Protein AF-A0A914TP47-F1 (afdb_monomer_lite)

Secondary structure (DSSP, 8-state):
-HHHHHHHHGGGT--S-HHHHHHHHHHHHHHGGGHHHHHHHHHHHHS-TTTHHHHHHHHHHHHHHHHHHHHHHHHHTGGG-SS-EEEETTEEE-TTTHHHHHHHHHHHHHHHHHHHH-----TTHHHHHHHTTT---S--PPP--PPP-HHHHHHHHHHHHHHHHHHHHHHHHHHHHHHHHH---HHHHHHHHHHHHHHHHHHHHHHHHHHHHHTTT-

pLDDT: mean 78.92, std 14.23, range [32.81, 94.88]

Sequence (218 aa):
MLLGNILYIALEIVAFPRRYLLFVGRFITGAGSGNVTLVRTYASTASTFKDRERAIAYVTCGQALGTTFGPVLQLIFIPLGYPGFRIFSFLTIDLYTAPAYLACAMNICGAIALKVLFKENYAGIIETSIASSKTASSSKLPPIIPAYDIIAVLICYFSRFTQMFINTNLETIGSAFSMLMFNFSEAKSVTFTSAAQGCVGIFTFATYFAYIKFDLKK

Radius of gyration: 22.63 Å; chains: 1; bounding box: 68×37×62 Å

Structure (mmCIF, N/CA/C/O backbone):
data_AF-A0A914TP47-F1
#
_entry.id   AF-A0A914TP47-F1
#
loop_
_atom_site.group_PDB
_atom_site.id
_atom_site.type_symbol
_atom_site.label_atom_id
_atom_site.label_alt_id
_atom_site.label_comp_id
_atom_site.label_asym_id
_atom_site.label_entity_id
_atom_site.label_seq_id
_atom_site.pdbx_PDB_ins_code
_atom_site.Cartn_x
_atom_site.Cartn_y
_atom_site.Cartn_z
_atom_site.occupancy
_atom_site.B_iso_or_equiv
_atom_site.auth_seq_id
_atom_site.auth_comp_id
_atom_site.auth_asym_id
_atom_site.auth_atom_id
_atom_site.pdbx_PDB_model_num
ATOM 1 N N . MET A 1 1 ? -7.093 5.248 -7.928 1.00 84.69 1 MET A N 1
ATOM 2 C CA . MET A 1 1 ? -5.916 4.389 -8.195 1.00 84.69 1 MET A CA 1
ATOM 3 C C . MET A 1 1 ? -6.000 3.688 -9.548 1.00 84.69 1 MET A C 1
ATOM 5 O O . MET A 1 1 ? -5.065 3.843 -10.318 1.00 84.69 1 MET A O 1
ATOM 9 N N . LEU A 1 2 ? -7.112 3.020 -9.895 1.00 89.19 2 LEU A N 1
ATOM 10 C CA . LEU A 1 2 ? -7.306 2.378 -11.212 1.00 89.19 2 LEU A CA 1
ATOM 11 C C . LEU A 1 2 ? -6.916 3.266 -12.414 1.00 89.19 2 LEU A C 1
ATOM 13 O O . LEU A 1 2 ? -6.064 2.880 -13.203 1.00 89.19 2 LEU A O 1
ATOM 17 N N . LEU A 1 3 ? -7.479 4.477 -12.513 1.00 89.12 3 LEU A N 1
ATOM 18 C CA . LEU A 1 3 ? -7.201 5.398 -13.625 1.00 89.12 3 LEU A CA 1
ATOM 19 C C . LEU A 1 3 ? -5.715 5.779 -13.739 1.00 89.12 3 LEU A C 1
ATOM 21 O O . LEU A 1 3 ? -5.182 5.845 -14.840 1.00 89.12 3 LEU A O 1
ATOM 25 N N . GLY A 1 4 ? -5.032 5.995 -12.611 1.00 87.19 4 GLY A N 1
ATOM 26 C CA . GLY A 1 4 ? -3.606 6.330 -12.609 1.00 87.19 4 GLY A CA 1
ATOM 27 C C . GLY A 1 4 ? -2.723 5.165 -13.067 1.00 87.19 4 GLY A C 1
ATOM 28 O O . GLY A 1 4 ? -1.744 5.386 -13.776 1.00 87.19 4 GLY A O 1
ATOM 29 N N . ASN A 1 5 ? -3.099 3.922 -12.744 1.00 88.56 5 ASN A N 1
ATOM 30 C CA . ASN A 1 5 ? -2.408 2.725 -13.236 1.00 88.56 5 ASN A CA 1
ATOM 31 C C . ASN A 1 5 ? -2.693 2.455 -14.724 1.00 88.56 5 ASN A C 1
ATOM 33 O O . ASN A 1 5 ? -1.787 2.054 -15.448 1.00 88.56 5 ASN A O 1
ATOM 37 N N . ILE A 1 6 ? -3.905 2.743 -15.208 1.00 87.50 6 ILE A N 1
ATOM 38 C CA . ILE A 1 6 ? -4.219 2.709 -16.647 1.00 87.50 6 ILE A CA 1
ATOM 39 C C . ILE A 1 6 ? -3.378 3.747 -17.400 1.00 87.50 6 ILE A C 1
ATOM 41 O O . ILE A 1 6 ? -2.809 3.436 -18.442 1.00 87.50 6 ILE A 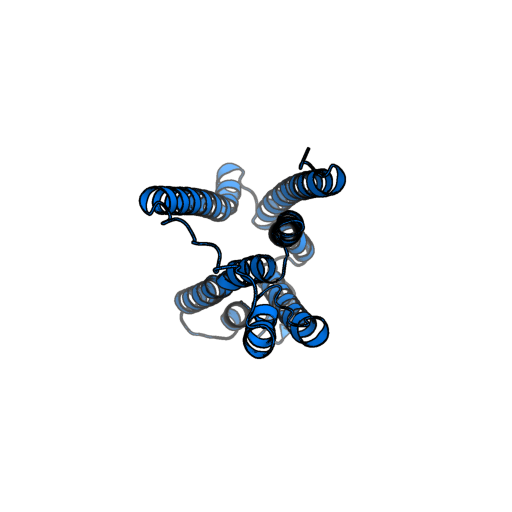O 1
ATOM 45 N N . LEU A 1 7 ? -3.240 4.959 -16.852 1.00 86.69 7 LEU A N 1
ATOM 46 C CA . LEU A 1 7 ? -2.403 6.004 -17.444 1.00 86.69 7 LEU A CA 1
ATOM 47 C C . LEU A 1 7 ? -0.921 5.608 -17.474 1.00 86.69 7 LEU A C 1
ATOM 49 O O . LEU A 1 7 ? -0.216 5.948 -18.419 1.00 86.69 7 LEU A O 1
ATOM 53 N N . TYR A 1 8 ? -0.463 4.871 -16.458 1.00 85.81 8 TYR A N 1
ATOM 54 C CA . TYR A 1 8 ? 0.885 4.311 -16.424 1.00 85.81 8 TYR A CA 1
ATOM 55 C C . TYR A 1 8 ? 1.100 3.276 -17.535 1.00 85.81 8 TYR A C 1
ATOM 57 O O . TYR A 1 8 ? 2.091 3.361 -18.246 1.00 85.81 8 TYR A O 1
ATOM 65 N N . ILE A 1 9 ? 0.152 2.362 -17.752 1.00 84.75 9 ILE A N 1
ATOM 66 C CA . ILE A 1 9 ? 0.208 1.398 -18.866 1.00 84.75 9 ILE A CA 1
ATOM 67 C C . ILE A 1 9 ? 0.181 2.124 -20.224 1.00 84.75 9 ILE A C 1
ATOM 69 O O . ILE A 1 9 ? 0.915 1.776 -21.145 1.00 84.75 9 ILE A O 1
ATOM 73 N N . ALA A 1 10 ? -0.605 3.197 -20.344 1.00 82.44 10 ALA A N 1
ATOM 74 C CA . ALA A 1 10 ? -0.690 3.995 -21.566 1.00 82.44 10 ALA A CA 1
ATOM 75 C C . ALA A 1 10 ? 0.612 4.747 -21.926 1.00 82.44 10 ALA A C 1
ATOM 77 O O . ALA A 1 10 ? 0.721 5.247 -23.048 1.00 82.44 10 ALA A O 1
ATOM 78 N N . LEU A 1 11 ? 1.614 4.809 -21.031 1.00 80.56 11 LEU A N 1
ATOM 79 C CA . LEU A 1 11 ? 2.932 5.404 -21.318 1.00 80.56 11 LEU A CA 1
ATOM 80 C C . LEU A 1 11 ? 3.666 4.711 -22.472 1.00 80.56 11 LEU A C 1
ATOM 82 O O . LEU A 1 11 ? 4.488 5.348 -23.132 1.00 80.56 11 LEU A O 1
ATOM 86 N N . GLU A 1 12 ? 3.394 3.427 -22.702 1.00 72.00 12 GLU A N 1
ATOM 87 C CA . GLU A 1 12 ? 4.001 2.651 -23.789 1.00 72.00 12 GLU A CA 1
ATOM 88 C C . GLU A 1 12 ? 3.407 3.005 -25.159 1.00 72.00 12 GLU A C 1
ATOM 90 O O . GLU A 1 12 ? 4.103 2.949 -26.171 1.00 72.00 12 GLU A O 1
ATOM 95 N N . ILE A 1 13 ? 2.142 3.431 -25.180 1.00 74.44 13 ILE A N 1
ATOM 96 C CA . ILE A 1 13 ? 1.356 3.670 -26.399 1.00 74.44 13 ILE A CA 1
ATOM 97 C C . ILE A 1 13 ? 1.473 5.132 -26.850 1.00 74.44 13 ILE A C 1
ATOM 99 O O . ILE A 1 13 ? 1.450 5.444 -28.040 1.00 74.44 13 ILE A O 1
ATOM 103 N N . VAL A 1 14 ? 1.577 6.053 -25.893 1.00 73.94 14 VAL A N 1
ATOM 104 C CA . VAL A 1 14 ? 1.457 7.490 -26.137 1.00 73.94 14 VAL A CA 1
ATOM 105 C C . VAL A 1 14 ? 2.824 8.125 -26.435 1.00 73.94 14 VAL A C 1
ATOM 107 O O . VAL A 1 14 ? 3.757 8.044 -25.640 1.00 73.94 14 VAL A O 1
ATOM 110 N N . ALA A 1 15 ? 2.922 8.839 -27.563 1.00 67.12 15 ALA A N 1
ATOM 111 C CA . ALA A 1 15 ? 4.131 9.556 -27.999 1.00 67.12 15 ALA A CA 1
ATOM 112 C C . ALA A 1 15 ? 4.383 10.902 -27.275 1.00 67.12 15 ALA A C 1
ATOM 114 O O . ALA A 1 15 ? 5.358 11.594 -27.562 1.00 67.12 15 ALA A O 1
ATOM 115 N N . PHE A 1 16 ? 3.510 11.294 -26.342 1.00 73.50 16 PHE A N 1
ATOM 116 C CA . PHE A 1 16 ? 3.668 12.499 -25.519 1.00 73.50 16 PHE A CA 1
ATOM 117 C C . PHE A 1 16 ? 4.909 12.389 -24.608 1.00 73.50 16 PHE A C 1
ATOM 119 O O . PHE A 1 16 ? 5.340 11.277 -24.289 1.00 73.50 16 PHE A O 1
ATOM 126 N N . PRO A 1 17 ? 5.485 13.507 -24.117 1.00 80.75 17 PRO A N 1
ATOM 127 C CA . PRO A 1 17 ? 6.557 13.465 -23.127 1.00 80.75 17 PRO A CA 1
ATOM 128 C C . PRO A 1 17 ? 6.146 12.667 -21.877 1.00 80.75 17 PRO A C 1
ATOM 130 O O . PRO A 1 17 ? 5.443 13.152 -20.986 1.00 80.75 17 PRO A O 1
ATOM 133 N N . ARG A 1 18 ? 6.653 11.429 -21.805 1.00 81.31 18 ARG A N 1
ATOM 134 C CA . ARG A 1 18 ? 6.321 10.392 -20.809 1.00 81.31 18 ARG A CA 1
ATOM 135 C C . ARG A 1 18 ? 6.443 10.866 -19.359 1.00 81.31 18 ARG A C 1
ATOM 137 O O . ARG A 1 18 ? 5.713 10.404 -18.492 1.00 81.31 18 ARG A O 1
ATOM 144 N N . ARG A 1 19 ? 7.335 11.826 -19.097 1.00 84.12 19 ARG A N 1
ATOM 145 C CA . ARG A 1 19 ? 7.588 12.400 -17.765 1.00 84.12 19 ARG A CA 1
ATOM 146 C C . ARG A 1 19 ? 6.355 13.097 -17.184 1.00 84.12 19 ARG A C 1
ATOM 148 O O . ARG A 1 19 ? 6.015 12.859 -16.029 1.00 84.12 19 ARG A O 1
ATOM 155 N N . TYR A 1 20 ? 5.665 13.914 -17.983 1.00 87.56 20 TYR A N 1
ATOM 156 C CA . TYR A 1 20 ? 4.469 14.629 -17.525 1.00 87.56 20 TYR A CA 1
ATOM 157 C C . TYR A 1 20 ? 3.288 13.678 -17.349 1.00 87.56 20 TYR A C 1
ATOM 159 O O . TYR A 1 20 ? 2.559 13.775 -16.365 1.00 87.56 20 TYR A O 1
ATOM 167 N N . LEU A 1 21 ? 3.141 12.709 -18.255 1.00 85.50 21 LEU A N 1
ATOM 168 C CA . LEU A 1 21 ? 2.084 11.704 -18.163 1.00 85.50 21 LEU A CA 1
ATOM 169 C C . LEU A 1 21 ? 2.263 10.808 -16.924 1.00 85.50 21 LEU A C 1
ATOM 171 O O . LEU A 1 21 ? 1.302 10.554 -16.198 1.00 85.50 21 LEU A O 1
ATOM 175 N N . LEU A 1 22 ? 3.505 10.414 -16.617 1.00 87.19 22 LEU A N 1
ATOM 176 C CA . LEU A 1 22 ? 3.851 9.696 -15.390 1.00 87.19 22 LEU A CA 1
ATOM 177 C C . LEU A 1 22 ? 3.531 10.531 -14.144 1.00 87.19 22 LEU A C 1
ATOM 179 O O . LEU A 1 22 ? 2.955 10.005 -13.193 1.00 87.19 22 LEU A O 1
ATOM 183 N N . PHE A 1 23 ? 3.872 11.823 -14.151 1.00 89.19 23 PHE A N 1
ATOM 184 C CA . PHE A 1 23 ? 3.592 12.726 -13.034 1.00 89.19 23 PHE A CA 1
ATOM 185 C C . PHE A 1 23 ? 2.089 12.830 -12.753 1.00 89.19 23 PHE A C 1
ATOM 187 O O . PHE A 1 23 ? 1.656 12.621 -11.620 1.00 89.19 23 PHE A O 1
ATOM 194 N N . VAL A 1 24 ? 1.280 13.054 -13.793 1.00 90.38 24 VAL A N 1
ATOM 195 C CA . VAL A 1 24 ? -0.186 13.097 -13.682 1.00 90.38 24 VAL A CA 1
ATOM 196 C C . VAL A 1 24 ? -0.739 11.757 -13.192 1.00 90.38 24 VAL A C 1
ATOM 198 O O . VAL A 1 24 ? -1.576 11.728 -12.290 1.00 90.38 24 VAL A O 1
ATOM 201 N N . GLY A 1 25 ? -0.236 10.634 -13.712 1.00 88.44 25 GLY A N 1
ATOM 202 C CA . GLY A 1 25 ? -0.659 9.300 -13.279 1.00 88.44 25 GLY A CA 1
ATOM 203 C C . GLY A 1 25 ? -0.382 9.055 -11.799 1.00 88.44 25 GLY A C 1
ATOM 204 O O . GLY A 1 25 ? -1.254 8.574 -11.072 1.00 88.44 25 GLY A O 1
ATOM 205 N N . ARG A 1 26 ? 0.801 9.453 -11.319 1.00 88.75 26 ARG A N 1
ATOM 206 C CA . ARG A 1 26 ? 1.177 9.346 -9.903 1.00 88.75 26 ARG A CA 1
ATOM 207 C C . ARG A 1 26 ? 0.364 10.281 -9.019 1.00 88.75 26 ARG A C 1
ATOM 209 O O . ARG A 1 26 ? -0.047 9.854 -7.944 1.00 88.75 26 ARG A O 1
ATOM 216 N N . PHE A 1 27 ? 0.051 11.486 -9.487 1.00 90.81 27 PHE A N 1
ATOM 217 C CA . PHE A 1 27 ? -0.834 12.408 -8.780 1.00 90.81 27 PHE A CA 1
ATOM 218 C C . PHE A 1 27 ? -2.244 11.823 -8.599 1.00 90.81 27 PHE A C 1
ATOM 220 O O . PHE A 1 27 ? -2.759 11.787 -7.482 1.00 90.81 27 PHE A O 1
ATOM 227 N N . ILE A 1 28 ? -2.842 11.270 -9.661 1.00 91.94 28 ILE A N 1
ATOM 228 C CA . ILE A 1 28 ? -4.168 10.624 -9.611 1.00 91.94 28 ILE A CA 1
ATOM 229 C C . ILE A 1 28 ? -4.153 9.389 -8.698 1.00 91.94 28 ILE A C 1
ATOM 231 O O . ILE A 1 28 ? -5.092 9.156 -7.929 1.00 91.94 28 ILE A O 1
ATOM 235 N N . THR A 1 29 ? -3.099 8.572 -8.763 1.00 88.62 29 THR A N 1
ATOM 236 C CA . THR A 1 29 ? -2.942 7.422 -7.862 1.00 88.62 29 THR A CA 1
ATOM 237 C C . THR A 1 29 ? -2.806 7.872 -6.408 1.00 88.62 29 THR A C 1
ATOM 239 O O . THR A 1 29 ? -3.478 7.302 -5.548 1.00 88.62 29 THR A O 1
ATOM 242 N N . GLY A 1 30 ? -2.033 8.929 -6.146 1.00 87.88 30 GLY A N 1
ATOM 243 C CA . GLY A 1 30 ? -1.876 9.543 -4.828 1.00 87.88 30 GLY A CA 1
ATOM 244 C C . GLY A 1 30 ? -3.191 10.081 -4.266 1.00 87.88 30 GLY A C 1
ATOM 245 O O . GLY A 1 30 ? -3.550 9.735 -3.144 1.00 87.88 30 GLY A O 1
ATOM 246 N N . ALA A 1 31 ? -3.975 10.816 -5.059 1.00 88.88 31 ALA A N 1
ATOM 247 C CA . ALA A 1 31 ? -5.311 11.274 -4.663 1.00 88.88 31 ALA A CA 1
ATOM 248 C C . ALA A 1 31 ? -6.240 10.105 -4.274 1.00 88.88 31 ALA A C 1
ATOM 250 O O . ALA A 1 31 ? -7.049 10.214 -3.355 1.00 88.88 31 ALA A O 1
ATOM 251 N N . GLY A 1 32 ? -6.074 8.944 -4.917 1.00 86.12 32 GLY A N 1
ATOM 252 C CA . GLY A 1 32 ? -6.812 7.726 -4.584 1.00 86.12 32 GLY A CA 1
ATOM 253 C C . GLY A 1 32 ? -6.503 7.125 -3.205 1.00 86.12 32 GLY A C 1
ATOM 254 O O . GLY A 1 32 ? -7.314 6.345 -2.714 1.00 86.12 32 GLY A O 1
ATOM 255 N N . SER A 1 33 ? -5.381 7.481 -2.570 1.00 85.50 33 SER A N 1
ATOM 256 C CA . SER A 1 33 ? -5.000 6.967 -1.240 1.00 85.50 33 SER A CA 1
ATOM 257 C C . SER A 1 33 ? -5.898 7.467 -0.099 1.00 85.50 33 SER A C 1
ATOM 259 O O . SER A 1 33 ? -5.900 6.887 0.987 1.00 85.50 33 SER A O 1
ATOM 261 N N . GLY A 1 34 ? -6.729 8.489 -0.349 1.00 85.12 34 GLY A N 1
ATOM 262 C CA . GLY A 1 34 ? -7.724 8.981 0.611 1.00 85.12 34 GLY A CA 1
ATOM 263 C C . GLY A 1 34 ? -8.788 7.946 1.005 1.00 85.12 34 GLY A C 1
ATOM 264 O O . GLY A 1 34 ? -9.483 8.124 2.006 1.00 85.12 34 GLY A O 1
ATOM 265 N N . ASN A 1 35 ? -8.892 6.832 0.271 1.00 88.25 35 ASN A N 1
ATOM 266 C CA . ASN A 1 35 ? -9.787 5.723 0.598 1.00 88.25 35 ASN A CA 1
ATOM 267 C C . ASN A 1 35 ? -9.515 5.106 1.985 1.00 88.25 35 ASN A C 1
ATOM 269 O O . ASN A 1 35 ? -10.459 4.698 2.659 1.00 88.25 35 ASN A O 1
ATOM 273 N N . VAL A 1 36 ? -8.262 5.090 2.451 1.00 86.56 36 VAL A N 1
ATOM 274 C CA . VAL A 1 36 ? -7.883 4.538 3.762 1.00 86.56 36 VAL A CA 1
ATOM 275 C C . VAL A 1 36 ? -8.579 5.295 4.890 1.00 86.56 36 VAL A C 1
ATOM 277 O O . VAL A 1 36 ? -9.098 4.685 5.828 1.00 86.56 36 VAL A O 1
ATOM 280 N N . THR A 1 37 ? -8.630 6.624 4.784 1.00 87.25 37 THR A N 1
ATOM 281 C CA . THR A 1 37 ? -9.312 7.477 5.761 1.00 87.25 37 THR A CA 1
ATOM 282 C C . THR A 1 37 ? -10.806 7.179 5.777 1.00 87.25 37 THR A C 1
ATOM 284 O O . THR A 1 37 ? -11.364 6.990 6.852 1.00 87.25 37 THR A O 1
ATOM 287 N N . LEU A 1 38 ? -11.441 7.038 4.607 1.00 88.94 38 LEU A N 1
ATOM 288 C CA . LEU A 1 38 ? -12.872 6.729 4.506 1.00 88.94 38 LEU A CA 1
ATOM 289 C C . LEU A 1 38 ? -13.229 5.393 5.165 1.00 88.94 38 LEU A C 1
ATOM 291 O O . LEU A 1 38 ? -14.172 5.338 5.950 1.00 88.94 38 LEU A O 1
ATOM 295 N N . VAL A 1 39 ? -12.456 4.333 4.905 1.00 87.88 39 VAL A N 1
ATOM 296 C CA . VAL A 1 39 ? -12.691 3.011 5.512 1.00 87.88 39 VAL A CA 1
ATOM 297 C C . VAL A 1 39 ? -12.523 3.071 7.030 1.00 87.88 39 VAL A C 1
ATOM 299 O O . VAL A 1 39 ? -13.332 2.503 7.763 1.00 87.88 39 VAL A O 1
ATOM 302 N N . ARG A 1 40 ? -11.511 3.793 7.527 1.00 86.69 40 ARG A N 1
ATOM 303 C CA . ARG A 1 40 ? -11.281 3.948 8.970 1.00 86.69 40 ARG A CA 1
ATOM 304 C C . ARG A 1 40 ? -12.386 4.763 9.642 1.00 86.69 40 ARG A C 1
ATOM 306 O O . ARG A 1 40 ? -12.856 4.376 10.711 1.00 86.69 40 ARG A O 1
ATOM 313 N N . THR A 1 41 ? -12.824 5.853 9.016 1.00 87.56 41 THR A N 1
ATOM 314 C CA . THR A 1 41 ? -13.941 6.664 9.508 1.00 87.56 41 THR A CA 1
ATOM 315 C C . THR A 1 41 ? -15.230 5.849 9.518 1.00 87.56 41 THR A C 1
ATOM 317 O O . THR A 1 41 ? -15.894 5.811 10.550 1.00 87.56 41 THR A O 1
ATOM 320 N N . TYR A 1 42 ? -15.540 5.119 8.444 1.00 87.06 42 TYR A N 1
ATOM 321 C CA . TYR A 1 42 ? -16.703 4.230 8.396 1.00 87.06 42 TYR A CA 1
ATOM 322 C C . TYR A 1 42 ? -16.647 3.149 9.481 1.00 87.06 42 TYR A C 1
ATOM 324 O O . TYR A 1 42 ? -17.605 2.971 10.222 1.00 87.06 42 TYR A O 1
ATOM 332 N N . ALA A 1 43 ? -15.508 2.475 9.657 1.00 86.44 43 ALA A N 1
ATOM 333 C CA . ALA A 1 43 ? -15.352 1.482 10.716 1.00 86.44 43 ALA A CA 1
ATOM 334 C C . ALA A 1 43 ? -15.571 2.084 12.113 1.00 86.44 43 ALA A C 1
ATOM 336 O O . ALA A 1 43 ? -16.121 1.417 12.986 1.00 86.44 43 ALA A O 1
ATOM 337 N N . SER A 1 44 ? -15.197 3.350 12.331 1.00 84.81 44 SER A N 1
ATOM 338 C CA . SER A 1 44 ? -15.430 4.048 13.600 1.00 84.81 44 SER A CA 1
ATOM 339 C C . SER A 1 44 ? -16.902 4.412 13.841 1.00 84.81 44 SER A C 1
ATOM 341 O O . SER A 1 44 ? -17.353 4.355 14.987 1.00 84.81 44 SER A O 1
ATOM 343 N N . THR A 1 45 ? -17.658 4.748 12.791 1.00 84.06 45 THR A N 1
ATOM 344 C CA . THR A 1 45 ? -19.081 5.121 12.877 1.00 84.06 45 THR A CA 1
ATOM 345 C C . THR A 1 45 ? -20.021 3.917 12.814 1.00 84.06 45 THR A C 1
ATOM 347 O O . THR A 1 45 ? -21.128 3.978 13.334 1.00 84.06 45 THR A O 1
ATOM 350 N N . ALA A 1 46 ? -19.590 2.810 12.214 1.00 83.38 46 ALA A N 1
ATOM 351 C CA . ALA A 1 46 ? -20.339 1.558 12.144 1.00 83.38 46 ALA A CA 1
ATOM 352 C C . ALA A 1 46 ? -20.163 0.667 13.390 1.00 83.38 46 ALA A C 1
ATOM 354 O O . ALA A 1 46 ? -20.884 -0.315 13.540 1.00 83.38 46 ALA A O 1
ATOM 355 N N . SER A 1 47 ? -19.220 0.986 14.285 1.00 83.06 47 SER A N 1
ATOM 356 C CA . SER A 1 47 ? -18.915 0.187 15.480 1.00 83.06 47 SER A CA 1
ATOM 357 C C . SER A 1 47 ? -19.315 0.869 16.792 1.00 83.06 47 SER A C 1
ATOM 359 O O . SER A 1 47 ? -19.213 2.086 16.959 1.00 83.06 47 SER A O 1
ATOM 361 N N . THR A 1 48 ? -19.731 0.057 17.765 1.00 80.44 48 THR A N 1
ATOM 362 C CA . THR A 1 48 ? -20.017 0.479 19.144 1.00 80.44 48 THR A CA 1
ATOM 363 C C . THR A 1 48 ? -18.721 0.684 19.940 1.00 80.44 48 THR A C 1
ATOM 365 O O . THR A 1 48 ? -17.710 0.054 19.648 1.00 80.44 48 THR A O 1
ATOM 368 N N . PHE A 1 49 ? -18.742 1.496 21.005 1.00 75.50 49 PHE A N 1
ATOM 369 C CA . PHE A 1 49 ? -17.578 1.752 21.876 1.00 75.50 49 PHE A CA 1
ATOM 370 C C . PHE A 1 49 ? -16.837 0.488 22.348 1.00 75.50 49 PHE A C 1
ATOM 372 O O . PHE A 1 49 ? -15.612 0.501 22.430 1.00 75.50 49 PHE A O 1
ATOM 379 N N . LYS A 1 50 ? -17.554 -0.613 22.619 1.00 76.62 50 LYS A N 1
ATOM 380 C CA . LYS A 1 50 ? -16.941 -1.883 23.043 1.00 76.62 50 LYS A CA 1
ATOM 381 C C . LYS A 1 50 ? -16.166 -2.584 21.920 1.00 76.62 50 LYS A C 1
ATOM 383 O O . LYS A 1 50 ? -15.115 -3.155 22.196 1.00 76.62 50 LYS A O 1
ATOM 388 N N . ASP A 1 51 ? -16.617 -2.477 20.672 1.00 81.88 51 ASP A N 1
ATOM 389 C CA . ASP A 1 51 ? -16.054 -3.216 19.531 1.00 81.88 51 ASP A CA 1
ATOM 390 C C . ASP A 1 51 ? -15.207 -2.346 18.591 1.00 81.88 51 ASP A C 1
ATOM 392 O O . ASP A 1 51 ? -14.493 -2.867 17.734 1.00 81.88 51 ASP A O 1
ATOM 396 N N . ARG A 1 52 ? -15.234 -1.019 18.770 1.00 82.56 52 ARG A N 1
ATOM 397 C CA . ARG A 1 52 ? -14.550 -0.042 17.913 1.00 82.56 52 ARG A CA 1
ATOM 398 C C . ARG A 1 52 ? -13.053 -0.293 17.791 1.00 82.56 52 ARG A C 1
ATOM 400 O O . ARG A 1 52 ? -12.523 -0.251 16.686 1.00 82.56 52 ARG A O 1
ATOM 407 N N . GLU A 1 53 ? -12.377 -0.591 18.895 1.00 84.25 53 GLU A N 1
ATOM 408 C CA . GLU A 1 53 ? -10.940 -0.899 18.873 1.00 84.25 53 GLU A CA 1
ATOM 409 C C . GLU A 1 53 ? -10.638 -2.140 18.027 1.00 84.25 53 GLU A C 1
ATOM 411 O O . GLU A 1 53 ? -9.728 -2.118 17.200 1.00 84.25 53 GLU A O 1
ATOM 416 N N . ARG A 1 54 ? -11.462 -3.189 18.152 1.00 83.25 54 ARG A N 1
ATOM 417 C CA . ARG A 1 54 ? -11.349 -4.414 17.350 1.00 83.25 54 ARG A CA 1
ATOM 418 C C . ARG A 1 54 ? -11.605 -4.141 15.870 1.00 83.25 54 ARG A C 1
ATOM 420 O O . ARG A 1 54 ? -10.821 -4.572 15.029 1.00 83.25 54 ARG A O 1
ATOM 427 N N . ALA A 1 55 ? -12.653 -3.387 15.543 1.00 86.19 55 ALA A N 1
ATOM 428 C CA . ALA A 1 55 ? -12.970 -3.013 14.165 1.00 86.19 55 ALA A CA 1
ATOM 429 C C . ALA A 1 55 ? -11.835 -2.199 13.514 1.00 86.19 55 ALA A C 1
ATOM 431 O O . ALA A 1 55 ? -11.409 -2.501 12.398 1.00 86.19 55 ALA A O 1
ATOM 432 N N . ILE A 1 56 ? -11.287 -1.210 14.227 1.00 86.75 56 ILE A N 1
ATOM 433 C CA . ILE A 1 56 ? -10.149 -0.407 13.754 1.00 86.75 56 ILE A CA 1
ATOM 434 C C . ILE A 1 56 ? -8.885 -1.267 13.620 1.00 86.75 56 ILE A C 1
ATOM 436 O O . ILE A 1 56 ? -8.129 -1.086 12.660 1.00 86.75 56 ILE A O 1
ATOM 440 N N . ALA A 1 57 ? -8.661 -2.223 14.526 1.00 86.44 57 ALA A N 1
ATOM 441 C CA . ALA A 1 57 ? -7.546 -3.161 14.433 1.00 86.44 57 ALA A CA 1
ATOM 442 C C . ALA A 1 57 ? -7.635 -4.025 13.165 1.00 86.44 57 ALA A C 1
ATOM 444 O O . ALA A 1 57 ? -6.637 -4.145 12.460 1.00 86.44 57 ALA A O 1
ATOM 445 N N . TYR A 1 58 ? -8.817 -4.542 12.805 1.00 87.06 58 TYR A N 1
ATOM 446 C CA . TYR A 1 58 ? -9.007 -5.282 11.550 1.00 87.06 58 TYR A CA 1
ATOM 447 C C . TYR A 1 58 ? -8.732 -4.425 10.310 1.00 87.06 58 TYR A C 1
ATOM 449 O O . TYR A 1 58 ? -8.026 -4.874 9.407 1.00 87.06 58 TYR A O 1
ATOM 457 N N . VAL A 1 59 ? -9.221 -3.181 10.274 1.00 88.94 59 VAL A N 1
ATOM 458 C CA . VAL A 1 59 ? -8.947 -2.252 9.161 1.00 88.94 59 VAL A CA 1
ATOM 459 C C . VAL A 1 59 ? -7.451 -1.964 9.039 1.00 88.94 59 VAL A C 1
ATOM 461 O O . VAL A 1 59 ? -6.895 -1.994 7.941 1.00 88.94 59 VAL A O 1
ATOM 464 N N . THR A 1 60 ? -6.781 -1.711 10.162 1.00 86.75 60 THR A N 1
ATOM 465 C CA . THR A 1 60 ? -5.347 -1.393 10.173 1.00 86.75 60 THR A CA 1
ATOM 466 C C . THR A 1 60 ? -4.502 -2.616 9.814 1.00 86.75 60 THR A C 1
ATOM 468 O O . THR A 1 60 ? -3.533 -2.487 9.072 1.00 86.75 60 THR A O 1
ATOM 471 N N . CYS A 1 61 ? -4.907 -3.809 10.255 1.00 86.00 61 CYS A N 1
ATOM 472 C CA . CYS A 1 61 ? -4.297 -5.075 9.860 1.00 86.00 61 CYS A CA 1
ATOM 473 C C . CYS A 1 61 ? -4.432 -5.307 8.348 1.00 86.00 61 CYS A C 1
ATOM 475 O O . CYS A 1 61 ? -3.438 -5.586 7.684 1.00 86.00 61 CYS A O 1
ATOM 477 N N . GLY A 1 62 ? -5.623 -5.105 7.773 1.00 88.25 62 GLY A N 1
ATOM 478 C CA . GLY A 1 62 ? -5.837 -5.210 6.326 1.00 88.25 62 GLY A CA 1
ATOM 479 C C . GLY A 1 62 ? -4.975 -4.228 5.525 1.00 88.25 62 GLY A C 1
ATOM 480 O O . GLY A 1 62 ? -4.366 -4.614 4.528 1.00 88.25 62 GLY A O 1
ATOM 481 N N . GLN A 1 63 ? -4.859 -2.980 5.992 1.00 87.81 63 GLN A N 1
ATOM 482 C CA . GLN A 1 63 ? -3.960 -1.988 5.396 1.00 87.81 63 GLN A CA 1
ATOM 483 C C . GLN A 1 63 ? -2.498 -2.455 5.450 1.00 87.81 63 GLN A C 1
ATOM 485 O O . GLN A 1 63 ? -1.816 -2.424 4.427 1.00 87.81 63 GLN A O 1
ATOM 490 N N . ALA A 1 64 ? -2.032 -2.894 6.621 1.00 85.00 64 ALA A N 1
ATOM 491 C CA . ALA A 1 64 ? -0.662 -3.351 6.820 1.00 85.00 64 ALA A CA 1
ATOM 492 C C . ALA A 1 64 ? -0.328 -4.563 5.937 1.00 85.00 64 ALA A C 1
ATOM 494 O O . ALA A 1 64 ? 0.697 -4.573 5.254 1.00 85.00 64 ALA A O 1
ATOM 495 N N . LEU A 1 65 ? -1.235 -5.541 5.880 1.00 85.81 65 LEU A N 1
ATOM 496 C CA . LEU A 1 65 ? -1.125 -6.689 4.987 1.00 85.81 65 LEU A CA 1
ATOM 497 C C . LEU A 1 65 ? -1.018 -6.242 3.530 1.00 85.81 65 LEU A C 1
ATOM 499 O O . LEU A 1 65 ? -0.105 -6.675 2.838 1.00 85.81 65 LEU A O 1
ATOM 503 N N . GLY A 1 66 ? -1.884 -5.335 3.071 1.00 87.12 66 GLY A N 1
ATOM 504 C CA . GLY A 1 66 ? -1.818 -4.804 1.708 1.00 87.12 66 GLY A CA 1
ATOM 505 C C . GLY A 1 66 ? -0.469 -4.149 1.388 1.00 87.12 66 GLY A C 1
ATOM 506 O O . GLY A 1 66 ? 0.117 -4.429 0.342 1.00 87.12 66 GLY A O 1
ATOM 507 N N . THR A 1 67 ? 0.063 -3.333 2.304 1.00 82.44 67 THR A N 1
ATOM 508 C CA . THR A 1 67 ? 1.368 -2.670 2.125 1.00 82.44 67 THR A CA 1
ATOM 509 C C . THR A 1 67 ? 2.548 -3.641 2.126 1.00 82.44 67 THR A C 1
ATOM 511 O O . THR A 1 67 ? 3.537 -3.400 1.441 1.00 82.44 67 THR A O 1
ATOM 514 N N . THR A 1 68 ? 2.445 -4.758 2.846 1.00 81.75 68 THR A N 1
ATOM 515 C CA . THR A 1 68 ? 3.444 -5.834 2.812 1.00 81.75 68 THR A CA 1
ATOM 516 C C . THR A 1 68 ? 3.342 -6.663 1.543 1.00 81.75 68 THR A C 1
ATOM 518 O O . THR A 1 68 ? 4.356 -6.962 0.915 1.00 81.75 68 THR A O 1
ATOM 521 N N . PHE A 1 69 ? 2.131 -7.091 1.185 1.00 82.00 69 PHE A N 1
ATOM 522 C CA . PHE A 1 69 ? 1.924 -7.993 0.060 1.00 82.00 69 PHE A CA 1
ATOM 523 C C . PHE A 1 69 ? 2.268 -7.323 -1.270 1.00 82.00 69 PHE A C 1
ATOM 525 O O . PHE A 1 69 ? 2.673 -8.027 -2.186 1.00 82.00 69 PHE A O 1
ATOM 532 N N . GLY A 1 70 ? 2.174 -5.992 -1.379 1.00 83.62 70 GLY A N 1
ATOM 533 C CA . GLY A 1 70 ? 2.528 -5.252 -2.595 1.00 83.62 70 GLY A CA 1
ATOM 534 C C . GLY A 1 70 ? 3.909 -5.627 -3.161 1.00 83.62 70 GLY A C 1
ATOM 535 O O . GLY A 1 70 ? 3.966 -6.213 -4.244 1.00 83.62 70 GLY A O 1
ATOM 536 N N . PRO A 1 71 ? 5.016 -5.363 -2.440 1.00 81.75 71 PRO A N 1
ATOM 537 C CA . PRO A 1 71 ? 6.360 -5.738 -2.890 1.00 81.75 71 PRO A CA 1
ATOM 538 C C . PRO A 1 71 ? 6.560 -7.252 -3.036 1.00 81.75 71 PRO A C 1
ATOM 540 O O . PRO A 1 71 ? 7.220 -7.710 -3.962 1.00 81.75 71 PRO A O 1
ATOM 543 N N . VAL A 1 72 ? 5.938 -8.066 -2.179 1.00 81.75 72 VAL A N 1
ATOM 544 C CA . VAL A 1 72 ? 6.033 -9.533 -2.292 1.00 81.75 72 VAL A CA 1
ATOM 545 C C . VAL A 1 72 ? 5.413 -10.033 -3.600 1.00 81.75 72 VAL A C 1
ATOM 547 O O . VAL A 1 72 ? 5.991 -10.888 -4.265 1.00 81.75 72 VAL A O 1
ATOM 550 N N . LEU A 1 73 ? 4.278 -9.473 -4.024 1.00 82.62 73 LEU A N 1
ATOM 551 C CA . LEU A 1 73 ? 3.667 -9.789 -5.318 1.00 82.62 73 LEU A CA 1
ATOM 552 C C . LEU A 1 73 ? 4.547 -9.328 -6.487 1.00 82.62 73 LEU A C 1
ATOM 554 O O . LEU A 1 73 ? 4.543 -9.968 -7.536 1.00 82.62 73 LEU A O 1
ATOM 558 N N . GLN A 1 74 ? 5.352 -8.278 -6.303 1.00 80.75 74 GLN A N 1
ATOM 559 C CA . GLN A 1 74 ? 6.327 -7.844 -7.302 1.00 80.75 74 GLN A CA 1
ATOM 560 C C . GLN A 1 74 ? 7.421 -8.898 -7.552 1.00 80.75 74 GLN A C 1
ATOM 562 O O . GLN A 1 74 ? 7.891 -9.013 -8.684 1.00 80.75 74 GLN A O 1
ATOM 567 N N . LEU A 1 75 ? 7.760 -9.731 -6.555 1.00 80.50 75 LEU A N 1
ATOM 568 C CA . LEU A 1 75 ? 8.717 -10.836 -6.720 1.00 80.50 75 LEU A CA 1
ATOM 569 C C . LEU A 1 75 ? 8.269 -11.855 -7.775 1.00 80.50 75 LEU A C 1
ATOM 571 O O . LEU A 1 75 ? 9.102 -12.406 -8.492 1.00 80.50 75 LEU A O 1
ATOM 575 N N . ILE A 1 76 ? 6.958 -12.084 -7.895 1.00 81.50 76 ILE A N 1
ATOM 576 C CA . ILE A 1 76 ? 6.377 -13.050 -8.841 1.00 81.50 76 ILE A CA 1
ATOM 577 C C . ILE A 1 76 ? 6.669 -12.637 -10.292 1.00 81.50 76 ILE A C 1
ATOM 579 O O . ILE A 1 76 ? 6.773 -13.490 -11.170 1.00 81.50 76 ILE A O 1
ATOM 583 N N . PHE A 1 77 ? 6.860 -11.338 -10.544 1.00 79.44 77 PHE A N 1
ATOM 584 C CA . PHE A 1 77 ? 7.124 -10.795 -11.877 1.00 79.44 77 PHE A CA 1
ATOM 585 C C . PHE A 1 77 ? 8.615 -10.659 -12.216 1.00 79.44 77 PHE A C 1
ATOM 587 O O . PHE A 1 77 ? 8.946 -10.361 -13.359 1.00 79.44 77 PHE A O 1
ATOM 594 N N . ILE A 1 78 ? 9.527 -10.931 -11.277 1.00 78.50 78 ILE A N 1
ATOM 595 C CA . ILE A 1 78 ? 10.980 -10.953 -11.525 1.00 78.50 78 ILE A CA 1
ATOM 596 C C . ILE A 1 78 ? 11.397 -11.883 -12.675 1.00 78.50 78 ILE A C 1
ATOM 598 O O . ILE A 1 78 ? 12.173 -11.428 -13.519 1.00 78.50 78 ILE A O 1
ATOM 602 N N . PRO A 1 79 ? 10.917 -13.142 -12.775 1.00 74.62 79 PRO A N 1
ATOM 603 C CA . PRO A 1 79 ? 11.314 -14.028 -13.872 1.00 74.62 79 PRO A CA 1
ATOM 604 C C . PRO A 1 79 ? 10.871 -13.532 -15.256 1.00 74.62 79 PRO A C 1
ATOM 606 O O . PRO A 1 79 ? 11.365 -14.040 -16.257 1.00 74.62 79 PRO A O 1
ATOM 609 N N . LEU A 1 80 ? 9.978 -12.537 -15.329 1.00 71.75 80 LEU A N 1
ATOM 610 C CA . LEU A 1 80 ? 9.561 -11.915 -16.585 1.00 71.75 80 LEU A CA 1
ATOM 611 C C . LEU A 1 80 ? 10.671 -11.051 -17.209 1.00 71.75 80 LEU A C 1
ATOM 613 O O . LEU A 1 80 ? 10.719 -10.901 -18.427 1.00 71.75 80 LEU A O 1
ATOM 617 N N . GLY A 1 81 ? 11.581 -10.520 -16.384 1.00 66.19 81 GLY A N 1
ATOM 618 C CA . GLY A 1 81 ? 12.730 -9.730 -16.821 1.00 66.19 81 GLY A CA 1
ATOM 619 C C . GLY A 1 81 ? 12.373 -8.483 -17.644 1.00 66.19 81 GLY A C 1
ATOM 620 O O . GLY A 1 81 ? 11.237 -8.007 -17.673 1.00 66.19 81 GLY A O 1
ATOM 621 N N . TYR A 1 82 ? 13.385 -7.937 -18.315 1.00 66.12 82 TYR A N 1
ATOM 622 C CA . TYR A 1 82 ? 13.257 -6.892 -19.331 1.00 66.12 82 TYR A CA 1
ATOM 623 C C . TYR A 1 82 ? 13.999 -7.378 -20.586 1.00 66.12 82 TYR A C 1
ATOM 625 O O . TYR A 1 82 ? 15.128 -7.855 -20.433 1.00 66.12 82 TYR A O 1
ATOM 633 N N . PRO A 1 83 ? 13.423 -7.314 -21.806 1.00 60.47 83 PRO A N 1
ATOM 634 C CA . PRO A 1 83 ? 12.229 -6.575 -22.243 1.00 60.47 83 PRO A CA 1
ATOM 635 C C . PRO A 1 83 ? 10.948 -7.436 -22.371 1.00 60.47 83 PRO A C 1
ATOM 637 O O . PRO A 1 83 ? 10.191 -7.256 -23.327 1.00 60.47 83 PRO A O 1
ATOM 640 N N . GLY A 1 84 ? 10.754 -8.389 -21.446 1.00 66.69 84 GLY A N 1
ATOM 641 C CA . GLY A 1 84 ? 9.482 -9.086 -21.208 1.00 66.69 84 GLY A CA 1
ATOM 642 C C . GLY A 1 84 ? 8.806 -9.734 -22.423 1.00 66.69 84 GLY A C 1
ATOM 643 O O . GLY A 1 84 ? 9.449 -10.113 -23.405 1.00 66.69 84 GLY A O 1
ATOM 644 N N . PHE A 1 85 ? 7.481 -9.906 -22.333 1.00 65.12 85 PHE A N 1
ATOM 645 C CA . PHE A 1 85 ? 6.641 -10.458 -23.404 1.00 65.12 85 PHE A CA 1
ATOM 646 C C . PHE A 1 85 ? 5.818 -9.35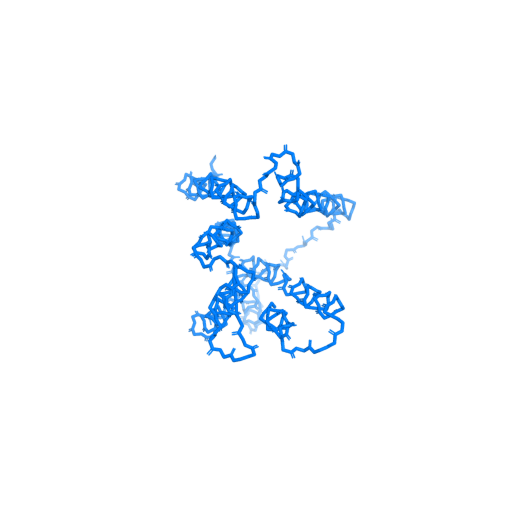3 -24.073 1.00 65.12 85 PHE A C 1
ATOM 648 O O . PHE A 1 85 ? 5.023 -8.669 -23.427 1.00 65.12 85 PHE A O 1
ATOM 655 N N . ARG A 1 86 ? 5.945 -9.214 -25.397 1.00 63.94 86 ARG A N 1
ATOM 656 C CA . ARG A 1 86 ? 5.092 -8.321 -26.198 1.00 63.94 86 ARG A CA 1
ATOM 657 C C . ARG A 1 86 ? 3.846 -9.078 -26.643 1.00 63.94 86 ARG A C 1
ATOM 659 O O . ARG A 1 86 ? 3.923 -9.898 -27.551 1.00 63.94 86 ARG A O 1
ATOM 666 N N . ILE A 1 87 ? 2.710 -8.826 -25.998 1.00 59.28 87 ILE A N 1
ATOM 667 C CA . ILE A 1 87 ? 1.440 -9.503 -26.328 1.00 59.28 87 ILE A CA 1
ATOM 668 C C . ILE A 1 87 ? 0.787 -8.879 -27.567 1.00 59.28 87 ILE A C 1
ATOM 670 O O . ILE A 1 87 ? 0.131 -9.566 -28.343 1.00 59.28 87 ILE A O 1
ATOM 674 N N . PHE A 1 88 ? 1.012 -7.587 -27.790 1.00 57.12 88 PHE A N 1
ATOM 675 C CA . PHE A 1 88 ? 0.617 -6.874 -28.999 1.00 57.12 88 PHE A CA 1
ATOM 676 C C . PHE A 1 88 ? 1.717 -5.875 -29.353 1.00 57.12 88 PHE A C 1
ATOM 678 O O . PHE A 1 88 ? 2.448 -5.431 -28.469 1.00 57.12 88 PHE A O 1
ATOM 685 N N . SER A 1 89 ? 1.827 -5.467 -30.621 1.00 57.59 89 SER A N 1
ATOM 686 C CA . SER A 1 89 ? 2.863 -4.523 -31.089 1.00 57.59 89 SER A CA 1
ATOM 687 C C . SER A 1 89 ? 2.908 -3.178 -30.329 1.00 57.59 89 SER A C 1
ATOM 689 O O . SER A 1 89 ? 3.827 -2.393 -30.548 1.00 57.59 89 SER A O 1
ATOM 691 N N . PHE A 1 90 ? 1.932 -2.920 -29.455 1.00 61.44 90 PHE A N 1
ATOM 692 C CA . PHE A 1 90 ? 1.752 -1.720 -28.640 1.00 61.44 90 PHE A CA 1
ATOM 693 C C . PHE A 1 90 ? 1.678 -1.976 -27.120 1.00 61.44 90 PHE A C 1
ATOM 695 O O . PHE A 1 90 ? 1.572 -1.008 -26.376 1.00 61.44 90 PHE A O 1
ATOM 702 N N . LEU A 1 91 ? 1.706 -3.230 -26.645 1.00 64.50 91 LEU A N 1
ATOM 703 C CA . LEU A 1 91 ? 1.563 -3.561 -25.220 1.00 64.50 91 LEU A CA 1
ATOM 704 C C . LEU A 1 91 ? 2.675 -4.523 -24.776 1.00 64.50 91 LEU A C 1
ATOM 706 O O . LEU A 1 91 ? 2.692 -5.686 -25.207 1.00 64.50 91 LEU A O 1
ATOM 710 N N . THR A 1 92 ? 3.592 -4.057 -23.925 1.00 66.88 92 THR A N 1
ATOM 711 C CA . THR A 1 92 ? 4.660 -4.888 -23.359 1.00 66.88 92 THR A CA 1
ATOM 712 C C . THR A 1 92 ? 4.335 -5.255 -21.914 1.00 66.88 92 THR A C 1
ATOM 714 O O . THR A 1 92 ? 3.868 -4.449 -21.108 1.00 66.88 92 THR A O 1
ATOM 717 N N . ILE A 1 93 ? 4.493 -6.536 -21.583 1.00 72.56 93 ILE A N 1
ATOM 718 C CA . ILE A 1 93 ? 4.449 -6.991 -20.198 1.00 72.56 93 ILE A CA 1
ATOM 719 C C . ILE A 1 93 ? 5.883 -7.234 -19.764 1.00 72.56 93 ILE A C 1
ATOM 721 O O . ILE A 1 93 ? 6.444 -8.311 -19.967 1.00 72.56 93 ILE A O 1
ATOM 725 N N . ASP A 1 94 ? 6.434 -6.194 -19.153 1.00 74.69 94 ASP A N 1
ATOM 726 C CA . ASP A 1 94 ? 7.776 -6.170 -18.589 1.00 74.69 94 ASP A CA 1
ATOM 727 C C . ASP A 1 94 ? 7.707 -6.144 -17.059 1.00 74.69 94 ASP A C 1
ATOM 729 O O . ASP A 1 94 ? 6.653 -5.863 -16.475 1.00 74.69 94 ASP A O 1
ATOM 733 N N . LEU A 1 95 ? 8.849 -6.356 -16.397 1.00 77.00 95 LEU A N 1
ATOM 734 C CA . LEU A 1 95 ? 9.004 -6.235 -14.938 1.00 77.00 95 LEU A CA 1
ATOM 735 C C . LEU A 1 95 ? 8.383 -4.948 -14.349 1.00 77.0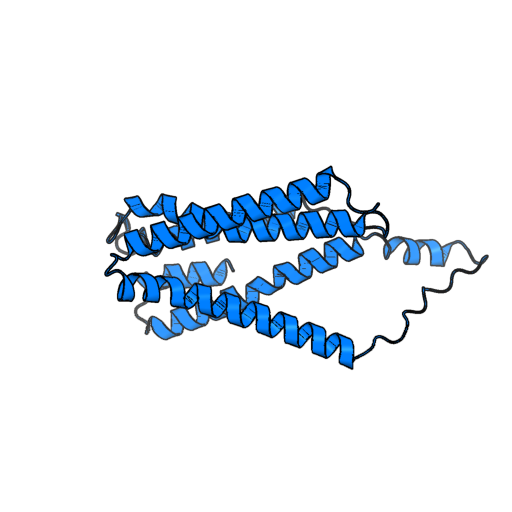0 95 LEU A C 1
ATOM 737 O O . LEU A 1 95 ? 7.924 -4.941 -13.206 1.00 77.00 95 LEU A O 1
ATOM 741 N N . TYR A 1 96 ? 8.356 -3.865 -15.128 1.00 76.38 96 TYR A N 1
ATOM 742 C CA . TYR A 1 96 ? 7.854 -2.554 -14.717 1.00 76.38 96 TYR A CA 1
ATOM 743 C C . TYR A 1 96 ? 6.345 -2.369 -14.921 1.00 76.38 96 TYR A C 1
ATOM 745 O O . TYR A 1 96 ? 5.697 -1.688 -14.125 1.00 76.38 96 TYR A O 1
ATOM 753 N N . THR A 1 97 ? 5.764 -3.008 -15.938 1.00 81.75 97 THR A N 1
ATOM 754 C CA . THR A 1 97 ? 4.351 -2.831 -16.314 1.00 81.75 97 THR A CA 1
ATOM 755 C C . THR A 1 97 ? 3.465 -3.927 -15.710 1.00 81.75 97 THR A C 1
ATOM 757 O O . THR A 1 97 ? 2.311 -3.669 -15.358 1.00 81.75 97 THR A O 1
ATOM 760 N N . ALA A 1 98 ? 4.003 -5.130 -15.470 1.00 82.75 98 ALA A N 1
ATOM 761 C CA . ALA A 1 98 ? 3.278 -6.249 -14.857 1.00 82.75 98 ALA A CA 1
ATOM 762 C C . ALA A 1 98 ? 2.625 -5.912 -13.494 1.00 82.75 98 ALA A C 1
ATOM 764 O O . ALA A 1 98 ? 1.436 -6.208 -13.318 1.00 82.75 98 ALA A O 1
ATOM 765 N N . PRO A 1 99 ? 3.303 -5.218 -12.552 1.00 85.12 99 PRO A N 1
ATOM 766 C CA . PRO A 1 99 ? 2.682 -4.822 -11.287 1.00 85.12 99 PRO A CA 1
ATOM 767 C C . PRO A 1 99 ? 1.499 -3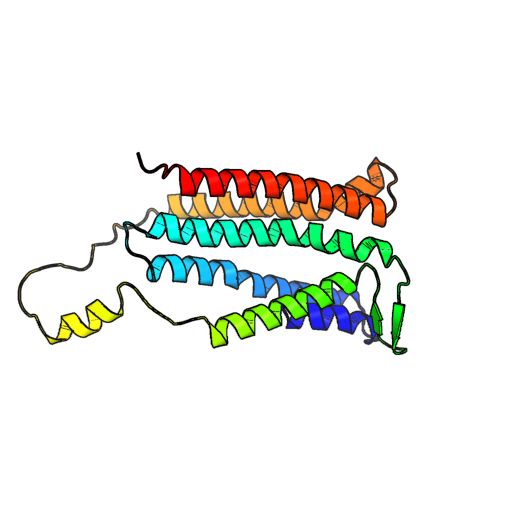.859 -11.470 1.00 85.12 99 PRO A C 1
ATOM 769 O O . PRO A 1 99 ? 0.543 -3.901 -10.694 1.00 85.12 99 PRO A O 1
ATOM 772 N N . ALA A 1 100 ? 1.520 -3.014 -12.508 1.00 86.12 100 ALA A N 1
ATOM 773 C CA . ALA A 1 100 ? 0.430 -2.084 -12.793 1.00 86.12 100 ALA A CA 1
ATOM 774 C C . ALA A 1 100 ? -0.836 -2.814 -13.268 1.00 86.12 100 ALA A C 1
ATOM 776 O O . ALA A 1 100 ? -1.935 -2.469 -12.825 1.00 86.12 100 ALA A O 1
ATOM 777 N N . TYR A 1 101 ? -0.699 -3.862 -14.089 1.00 87.62 101 TYR A N 1
ATOM 778 C CA . TYR A 1 101 ? -1.826 -4.719 -14.478 1.00 87.62 101 TYR A CA 1
ATOM 779 C C . TYR A 1 101 ? -2.445 -5.429 -13.276 1.00 87.62 101 TYR A C 1
ATOM 781 O O . TYR A 1 101 ? -3.667 -5.406 -13.109 1.00 87.62 101 TYR A O 1
ATOM 789 N N . LEU A 1 102 ? -1.612 -6.003 -12.401 1.00 88.62 102 LEU A N 1
ATOM 790 C CA . LEU A 1 102 ? -2.088 -6.641 -11.175 1.00 88.62 102 LEU A CA 1
ATOM 791 C C . LEU A 1 102 ? -2.821 -5.634 -10.278 1.00 88.62 102 LEU A C 1
ATOM 793 O O . LEU A 1 102 ? -3.910 -5.921 -9.781 1.00 88.62 102 LEU A O 1
ATOM 797 N N . ALA A 1 103 ? -2.269 -4.431 -10.115 1.00 88.69 103 ALA A N 1
ATOM 798 C CA . ALA A 1 103 ? -2.904 -3.374 -9.340 1.00 88.69 103 ALA A CA 1
ATOM 799 C C . ALA A 1 103 ? -4.264 -2.966 -9.933 1.00 88.69 103 ALA A C 1
ATOM 801 O O . ALA A 1 103 ? -5.221 -2.767 -9.181 1.00 88.69 103 ALA A O 1
ATOM 802 N N . CYS A 1 104 ? -4.389 -2.872 -11.261 1.00 90.69 104 CYS A N 1
ATOM 803 C CA . CYS A 1 104 ? -5.672 -2.644 -11.930 1.00 90.69 104 CYS A CA 1
ATOM 804 C C . CYS A 1 104 ? -6.678 -3.762 -11.623 1.00 90.69 104 CYS A C 1
ATOM 806 O O . CYS A 1 104 ? -7.795 -3.466 -11.195 1.00 90.69 104 CYS A O 1
ATOM 808 N N . ALA A 1 105 ? -6.277 -5.029 -11.757 1.00 91.06 105 ALA A N 1
ATOM 809 C CA . ALA A 1 105 ? -7.133 -6.178 -11.462 1.00 91.06 105 ALA A CA 1
ATOM 810 C C . ALA A 1 105 ? -7.610 -6.186 -9.999 1.00 91.06 105 ALA A C 1
ATOM 812 O O . ALA A 1 105 ? -8.800 -6.358 -9.736 1.00 91.06 105 ALA A O 1
ATOM 813 N N . MET A 1 106 ? -6.714 -5.913 -9.045 1.00 90.06 106 MET A N 1
ATOM 814 C CA . MET A 1 106 ? -7.057 -5.813 -7.621 1.00 90.06 106 MET A CA 1
ATOM 815 C C . MET A 1 106 ? -8.025 -4.660 -7.330 1.00 90.06 106 MET A C 1
ATOM 817 O O . MET A 1 106 ? -8.950 -4.824 -6.539 1.00 90.06 106 MET A O 1
ATOM 821 N N . ASN A 1 107 ? -7.870 -3.509 -7.995 1.00 91.12 107 ASN A N 1
ATOM 822 C CA . ASN A 1 107 ? -8.805 -2.386 -7.854 1.00 91.12 107 ASN A CA 1
ATOM 823 C C . ASN A 1 107 ? -10.204 -2.737 -8.386 1.00 91.12 107 ASN A C 1
ATOM 825 O O . ASN A 1 107 ? -11.199 -2.389 -7.753 1.00 91.12 107 ASN A O 1
ATOM 829 N N . ILE A 1 108 ? -10.286 -3.431 -9.525 1.00 92.81 108 ILE A N 1
ATOM 830 C CA . ILE A 1 108 ? -11.564 -3.881 -10.097 1.00 92.81 108 ILE A CA 1
ATOM 831 C C . ILE A 1 108 ? -12.218 -4.914 -9.174 1.00 92.81 108 ILE A C 1
ATOM 833 O O . ILE A 1 108 ? -13.392 -4.772 -8.841 1.00 92.81 108 ILE A O 1
ATOM 837 N N . CYS A 1 109 ? -11.455 -5.902 -8.701 1.00 91.38 109 CYS A N 1
ATOM 838 C CA . CYS A 1 109 ? -11.933 -6.899 -7.745 1.00 91.38 109 CYS A CA 1
ATOM 839 C C . CYS A 1 109 ? -12.455 -6.239 -6.460 1.00 91.38 109 CYS A C 1
ATOM 841 O O . CYS A 1 109 ? -13.564 -6.534 -6.024 1.00 91.38 109 CYS A O 1
ATOM 843 N N . GLY A 1 110 ? -11.717 -5.270 -5.908 1.00 89.06 110 GLY A N 1
ATOM 844 C CA . GLY A 1 110 ? -12.148 -4.498 -4.742 1.00 89.06 110 GLY A CA 1
ATOM 845 C C . GLY A 1 110 ? -13.439 -3.711 -4.983 1.00 89.06 110 GLY A C 1
ATOM 846 O O . GLY A 1 110 ? -14.314 -3.695 -4.121 1.00 89.06 110 GLY A O 1
ATOM 847 N N . ALA A 1 111 ? -13.606 -3.108 -6.163 1.00 89.56 111 ALA A N 1
ATOM 848 C CA . ALA A 1 111 ? -14.839 -2.406 -6.525 1.00 89.56 111 ALA A CA 1
ATOM 849 C C . ALA A 1 111 ? -16.042 -3.360 -6.656 1.00 89.56 111 ALA A C 1
ATOM 851 O O . ALA A 1 111 ? -17.146 -3.021 -6.227 1.00 89.56 111 ALA A O 1
ATOM 852 N N . ILE A 1 112 ? -15.834 -4.558 -7.210 1.00 92.06 112 ILE A N 1
ATOM 853 C CA . ILE A 1 112 ? -16.863 -5.604 -7.299 1.00 92.06 112 ILE A CA 1
ATOM 854 C C . ILE A 1 112 ? -17.222 -6.115 -5.901 1.00 92.06 112 ILE A C 1
ATOM 856 O O . ILE A 1 112 ? -18.401 -6.177 -5.561 1.00 92.06 112 ILE A O 1
ATOM 860 N N . ALA A 1 113 ? -16.222 -6.425 -5.075 1.00 89.12 113 ALA A N 1
ATOM 861 C CA . ALA A 1 113 ? -16.417 -6.864 -3.698 1.00 89.12 113 ALA A CA 1
ATOM 862 C C . ALA A 1 113 ? -17.202 -5.823 -2.892 1.00 89.12 113 ALA A C 1
ATOM 864 O O . ALA A 1 113 ? -18.132 -6.182 -2.177 1.00 89.12 113 ALA A O 1
ATOM 865 N N . LEU A 1 114 ? -16.897 -4.535 -3.070 1.00 87.88 114 LEU A N 1
ATOM 866 C CA . LEU A 1 114 ? -17.661 -3.460 -2.449 1.00 87.88 114 LEU A CA 1
ATOM 867 C C . LEU A 1 114 ? -19.112 -3.448 -2.952 1.00 87.88 114 LEU A C 1
ATOM 869 O O . LEU A 1 114 ? -20.019 -3.398 -2.141 1.00 87.88 114 LEU A O 1
ATOM 873 N N . LYS A 1 115 ? -19.380 -3.586 -4.255 1.00 87.69 115 LYS A N 1
ATOM 874 C CA . LYS A 1 115 ? -20.770 -3.630 -4.747 1.00 87.69 115 LYS A CA 1
ATOM 875 C C . LYS A 1 115 ? -21.581 -4.840 -4.271 1.00 87.69 115 LYS A C 1
ATOM 877 O O . LYS A 1 115 ? -22.789 -4.711 -4.107 1.00 87.69 115 LYS A O 1
ATOM 882 N N . VAL A 1 116 ? -20.954 -6.007 -4.122 1.00 89.69 116 VAL A N 1
ATOM 883 C CA . VAL A 1 116 ? -21.661 -7.273 -3.849 1.00 89.69 116 VAL A CA 1
ATOM 884 C C . VAL A 1 116 ? -21.757 -7.576 -2.353 1.00 89.69 11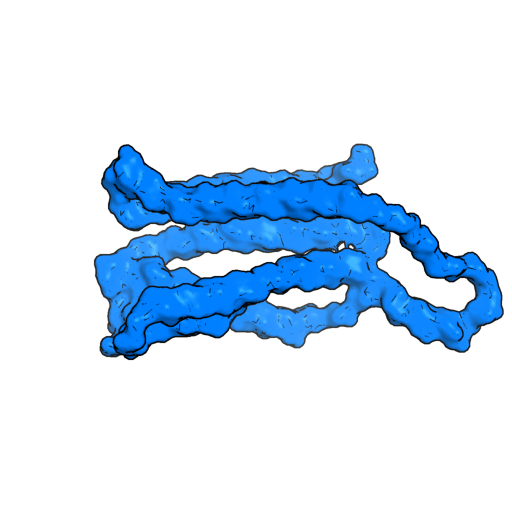6 VAL A C 1
ATOM 886 O O . VAL A 1 116 ? -22.789 -8.056 -1.893 1.00 89.69 116 VAL A O 1
ATOM 889 N N . LEU A 1 117 ? -20.686 -7.328 -1.596 1.00 85.44 117 LEU A N 1
ATOM 890 C CA . LEU A 1 117 ? -20.560 -7.750 -0.197 1.00 85.44 117 LEU A CA 1
ATOM 891 C C . LEU A 1 117 ? -20.803 -6.610 0.795 1.00 85.44 117 LEU A C 1
ATOM 893 O O . LEU A 1 117 ? -21.115 -6.872 1.957 1.00 85.44 117 LEU A O 1
ATOM 897 N N . PHE A 1 118 ? -20.635 -5.352 0.378 1.00 83.50 118 PHE A N 1
ATOM 898 C CA . PHE A 1 118 ? -20.789 -4.226 1.289 1.00 83.50 118 PHE A CA 1
ATOM 899 C C . PHE A 1 118 ? -22.267 -3.921 1.515 1.00 83.50 118 PHE A C 1
ATOM 901 O O . PHE A 1 118 ? -22.993 -3.526 0.604 1.00 83.50 118 PHE A O 1
ATOM 908 N N . LYS A 1 119 ? -22.701 -4.068 2.765 1.00 78.50 119 LYS A N 1
ATOM 909 C CA . LYS A 1 119 ? -23.991 -3.580 3.239 1.00 78.50 119 LYS A CA 1
ATOM 910 C C . LYS A 1 119 ? -23.737 -2.442 4.216 1.00 78.50 119 LYS A C 1
ATOM 912 O O . LYS A 1 119 ? -23.106 -2.646 5.253 1.00 78.50 119 LYS A O 1
ATOM 917 N N . GLU A 1 120 ? -24.220 -1.257 3.869 1.00 75.44 120 GLU A N 1
ATOM 918 C CA . GLU A 1 120 ? -24.092 -0.076 4.717 1.00 75.44 120 GLU A CA 1
ATOM 919 C C . GLU A 1 120 ? -24.882 -0.269 6.013 1.00 75.44 120 GLU A C 1
ATOM 921 O O . GLU A 1 120 ? -26.083 -0.543 5.996 1.00 75.44 120 GLU A O 1
ATOM 926 N N . ASN A 1 121 ? -24.194 -0.150 7.147 1.00 70.38 121 ASN A N 1
ATOM 927 C CA . ASN A 1 121 ? -24.809 -0.160 8.462 1.00 70.38 121 ASN A CA 1
ATOM 928 C C . ASN A 1 121 ? -24.105 0.861 9.357 1.00 70.38 121 ASN A C 1
ATOM 930 O O . ASN A 1 121 ? -22.908 0.754 9.617 1.00 70.38 121 ASN A O 1
ATOM 934 N N . TYR A 1 122 ? -24.857 1.852 9.828 1.00 66.31 122 TYR A N 1
ATOM 935 C CA . TYR A 1 122 ? -24.347 2.916 10.683 1.00 66.31 122 TYR A CA 1
ATOM 936 C C . TYR A 1 122 ? -24.840 2.698 12.110 1.00 66.31 122 TYR A C 1
ATOM 938 O O . TYR A 1 122 ? -26.024 2.883 12.403 1.00 66.31 122 TYR A O 1
ATOM 946 N N . ALA A 1 123 ? -23.925 2.353 13.014 1.00 58.81 123 ALA A N 1
ATOM 947 C CA . ALA A 1 123 ? -24.209 2.263 14.438 1.00 58.81 123 ALA A CA 1
ATOM 948 C C . ALA A 1 123 ? -24.284 3.681 15.028 1.00 58.81 123 ALA A C 1
ATOM 950 O O . ALA A 1 123 ? -23.300 4.221 15.524 1.00 58.81 123 ALA A O 1
ATOM 951 N N . GLY A 1 124 ? -25.461 4.305 14.942 1.00 55.38 124 GLY A N 1
ATOM 952 C CA . GLY A 1 124 ? -25.772 5.510 15.721 1.00 55.38 124 GLY A CA 1
ATOM 953 C C . GLY A 1 124 ? -26.464 6.657 14.987 1.00 55.38 124 GLY A C 1
ATOM 954 O O . GLY A 1 124 ? -26.944 7.558 15.659 1.00 55.38 124 GLY A O 1
ATOM 955 N N . ILE A 1 125 ? -26.577 6.646 13.652 1.00 51.03 125 ILE A N 1
ATOM 956 C CA . ILE A 1 125 ? -27.314 7.708 12.925 1.00 51.03 125 ILE A CA 1
ATOM 957 C C . ILE A 1 125 ? -28.809 7.363 12.813 1.00 51.03 125 ILE A C 1
ATOM 959 O O . ILE A 1 125 ? -29.672 8.230 12.953 1.00 51.03 125 ILE A O 1
ATOM 963 N N . ILE A 1 126 ? -29.137 6.080 12.627 1.00 47.00 126 ILE A N 1
ATOM 964 C CA . ILE A 1 126 ? -30.526 5.641 12.424 1.00 47.00 126 ILE A CA 1
ATOM 965 C C . ILE A 1 126 ? -31.307 5.614 13.747 1.00 47.00 126 ILE A C 1
ATOM 967 O O . ILE A 1 126 ? -32.475 6.006 13.767 1.00 47.00 126 ILE A O 1
ATOM 971 N N . GLU A 1 127 ? -30.668 5.266 14.869 1.00 47.09 127 GLU A N 1
ATOM 972 C CA . GLU A 1 127 ? -31.329 5.310 16.182 1.00 47.09 127 GLU A CA 1
ATOM 973 C C . GLU A 1 127 ? -31.750 6.728 16.573 1.00 47.09 127 GLU A C 1
ATOM 975 O O . GLU A 1 127 ? -32.824 6.886 17.140 1.00 47.09 127 GLU A O 1
ATOM 980 N N . THR A 1 128 ? -30.999 7.772 16.206 1.00 45.75 128 THR A N 1
ATOM 981 C CA . THR A 1 128 ? -31.420 9.155 16.481 1.00 45.75 128 THR A CA 1
ATOM 982 C C . THR A 1 128 ? -32.637 9.548 15.641 1.00 45.75 128 THR A C 1
ATOM 984 O O . THR A 1 128 ? -33.571 10.140 16.169 1.00 45.75 128 THR A O 1
ATOM 987 N N . SER A 1 129 ? -32.696 9.152 14.364 1.00 41.34 129 SER A N 1
ATOM 988 C CA . SER A 1 129 ? -33.839 9.485 13.496 1.00 41.34 129 SER A CA 1
ATOM 989 C C . SER A 1 129 ? -35.142 8.761 13.872 1.00 41.34 129 SER A C 1
ATOM 991 O O . SER A 1 129 ? -36.219 9.342 13.756 1.00 41.34 129 SER A O 1
ATOM 993 N N . ILE A 1 130 ? -35.063 7.524 14.382 1.00 45.00 130 ILE A N 1
ATOM 994 C CA . ILE A 1 130 ? -36.246 6.754 14.796 1.00 45.00 130 ILE A CA 1
ATOM 995 C C . ILE A 1 130 ? -36.629 7.075 16.252 1.00 45.00 130 ILE A C 1
ATOM 997 O O . ILE A 1 130 ? -37.817 7.247 16.538 1.00 45.00 130 ILE A O 1
ATOM 1001 N N . ALA A 1 131 ? -35.664 7.261 17.163 1.00 41.94 131 ALA A N 1
ATOM 1002 C CA . ALA A 1 131 ? -35.935 7.628 18.559 1.00 41.94 131 ALA A CA 1
ATOM 1003 C C . ALA A 1 131 ? -36.479 9.059 18.715 1.00 41.94 131 ALA A C 1
ATOM 1005 O O . ALA A 1 131 ? -37.297 9.297 19.605 1.00 41.94 131 ALA A O 1
ATOM 1006 N N . SER A 1 132 ? -36.123 9.991 17.822 1.00 39.00 132 SER A N 1
ATOM 1007 C CA . SER A 1 132 ? -36.693 11.348 17.819 1.00 39.00 132 SER A CA 1
ATOM 1008 C C . SER A 1 132 ? -38.188 11.398 17.480 1.00 39.00 132 SER A C 1
ATOM 1010 O O . SER A 1 132 ? -38.812 12.428 17.710 1.00 39.00 132 SER A O 1
ATOM 1012 N N . SER A 1 133 ? -38.786 10.309 16.981 1.00 39.16 133 SER A N 1
ATOM 1013 C CA . SER A 1 133 ? -40.211 10.274 16.618 1.00 39.16 133 SER A CA 1
ATOM 1014 C C . SER A 1 133 ? -41.127 9.570 17.628 1.00 39.16 133 SER A C 1
ATOM 1016 O O . SER A 1 133 ? -42.344 9.683 17.496 1.00 39.16 133 SER A O 1
ATOM 1018 N N . LYS A 1 134 ? -40.599 8.858 18.640 1.00 38.81 134 LYS A N 1
ATOM 1019 C CA . LYS A 1 134 ? -41.449 8.040 19.534 1.00 38.81 134 LYS A CA 1
ATOM 1020 C C . LYS A 1 134 ? -41.243 8.157 21.040 1.00 38.81 134 LYS A C 1
ATOM 1022 O O . LYS A 1 134 ? -42.054 7.583 21.761 1.00 38.81 134 LYS A O 1
ATOM 1027 N N . THR A 1 135 ? -40.282 8.928 21.548 1.00 35.09 135 THR A N 1
ATOM 1028 C CA . THR A 1 135 ? -40.146 9.023 23.011 1.00 35.09 135 THR A CA 1
ATOM 1029 C C . THR A 1 135 ? -39.710 10.405 23.475 1.00 35.09 135 THR A C 1
ATOM 1031 O O . THR A 1 135 ? -38.564 10.651 23.842 1.00 35.09 135 THR A O 1
ATOM 1034 N N . ALA A 1 136 ? -40.682 11.313 23.541 1.00 40.19 136 ALA A N 1
ATOM 1035 C CA . ALA A 1 136 ? -40.697 12.323 24.587 1.00 40.19 136 ALA A CA 1
ATOM 1036 C C . ALA A 1 136 ? -40.780 11.591 25.936 1.00 40.19 136 ALA A C 1
ATOM 1038 O O . ALA A 1 136 ? -41.875 11.214 26.332 1.00 40.19 136 ALA A O 1
ATOM 1039 N N . SER A 1 137 ? -39.638 11.290 26.567 1.00 36.28 137 SER A N 1
ATOM 1040 C CA . SER A 1 137 ? -39.441 11.068 28.016 1.00 36.28 137 SER A CA 1
ATOM 1041 C C . SER A 1 137 ? -38.061 10.452 28.275 1.00 36.28 137 SER A C 1
ATOM 1043 O O . SER A 1 137 ? -37.745 9.388 27.757 1.00 36.28 137 SER A O 1
ATOM 1045 N N . SER A 1 138 ? -37.285 11.088 29.156 1.00 32.81 138 SER A N 1
ATOM 1046 C CA . SER A 1 138 ? -36.002 10.625 29.716 1.00 32.81 138 SER A CA 1
ATOM 1047 C C . SER A 1 138 ? -34.731 10.854 28.877 1.00 32.81 138 SER A C 1
ATOM 1049 O O . SER A 1 138 ? -34.087 9.939 28.374 1.00 32.81 138 SER A O 1
ATOM 1051 N N . SER A 1 139 ? -34.323 12.125 28.821 1.00 41.25 139 SER A N 1
ATOM 1052 C CA . SER A 1 139 ? -32.950 12.579 29.107 1.00 41.25 139 SER A CA 1
ATOM 1053 C C . SER A 1 139 ? -31.782 11.640 28.741 1.00 41.25 139 SER A C 1
ATOM 1055 O O . SER A 1 139 ? -31.175 11.010 29.610 1.00 41.25 139 SER A O 1
ATOM 1057 N N . LYS A 1 140 ? -31.355 11.661 27.478 1.00 41.94 140 LYS A N 1
ATOM 1058 C CA . LYS A 1 140 ? -29.926 11.581 27.143 1.00 41.94 140 LYS A CA 1
ATOM 1059 C C . LYS A 1 140 ? -29.631 12.667 26.121 1.00 41.94 140 LYS A C 1
ATOM 1061 O O . LYS A 1 140 ? -29.857 12.490 24.929 1.00 41.94 140 LYS A O 1
ATOM 1066 N N . LEU A 1 141 ? -29.188 13.819 26.625 1.00 46.53 141 LEU A N 1
ATOM 1067 C CA . LEU A 1 141 ? -28.549 14.843 25.803 1.00 46.53 141 LEU A CA 1
ATOM 1068 C C . LEU A 1 141 ? -27.444 14.175 24.960 1.00 46.53 141 LEU A C 1
ATOM 1070 O O . LEU A 1 141 ? -26.790 13.255 25.468 1.00 46.53 141 LEU A O 1
ATOM 1074 N N . PRO A 1 142 ? -27.229 14.597 23.699 1.00 56.12 142 PRO A N 1
ATOM 1075 C CA . PRO A 1 142 ? -26.085 14.128 22.924 1.00 56.12 142 PRO A CA 1
ATOM 1076 C C . PRO A 1 142 ? -24.814 14.333 23.763 1.00 56.12 142 PRO A C 1
ATOM 1078 O O . PRO A 1 142 ? -24.722 15.350 24.458 1.00 56.12 142 PRO A O 1
ATOM 1081 N N . PRO A 1 143 ? -23.861 13.381 23.768 1.00 55.81 143 PRO A N 1
ATOM 1082 C CA . PRO A 1 143 ? -22.639 13.528 24.545 1.00 55.81 143 PRO A CA 1
ATOM 1083 C C . PRO A 1 143 ? -21.983 14.852 24.154 1.00 55.81 143 PRO A C 1
ATOM 1085 O O . PRO A 1 143 ? -21.629 15.048 22.993 1.00 55.81 143 PRO A O 1
ATOM 1088 N N . ILE A 1 144 ? -21.887 15.773 25.117 1.00 53.69 144 ILE A N 1
ATOM 1089 C CA . ILE A 1 144 ? -21.177 17.040 24.958 1.00 53.69 144 ILE A CA 1
ATOM 1090 C C . ILE A 1 144 ? -19.738 16.654 24.652 1.00 53.69 144 ILE A C 1
ATOM 1092 O O . ILE A 1 144 ? -19.018 16.168 25.522 1.00 53.69 144 ILE A O 1
ATOM 1096 N N . ILE A 1 145 ? -19.362 16.781 23.384 1.00 62.00 145 ILE A N 1
ATOM 1097 C CA . ILE A 1 145 ? -18.005 16.531 22.925 1.00 62.00 145 ILE A CA 1
ATOM 1098 C C . ILE A 1 145 ? -17.181 17.658 23.560 1.00 62.00 145 ILE A C 1
ATOM 1100 O O . ILE A 1 145 ? -17.437 18.822 23.238 1.00 62.00 145 ILE A O 1
ATOM 1104 N N . PRO A 1 146 ? -16.277 17.370 24.512 1.00 71.81 146 PRO A N 1
ATOM 1105 C CA . PRO A 1 146 ? -15.463 18.415 25.116 1.00 71.81 146 PRO A CA 1
ATOM 1106 C C . PRO A 1 146 ? -14.676 19.121 24.009 1.00 71.81 146 PRO A C 1
ATOM 1108 O O . PRO A 1 146 ? -14.262 18.479 23.040 1.00 71.81 146 PRO A O 1
ATOM 1111 N N . ALA A 1 147 ? -14.504 20.441 24.131 1.00 76.62 147 ALA A N 1
ATOM 1112 C CA . ALA A 1 147 ? -13.713 21.210 23.178 1.00 76.62 147 ALA A CA 1
ATOM 1113 C C . ALA A 1 147 ? -12.335 20.549 23.048 1.00 76.62 147 ALA A C 1
ATOM 1115 O O . ALA A 1 147 ? -11.617 20.397 24.037 1.00 76.62 147 ALA A O 1
ATOM 1116 N N . TYR A 1 148 ? -12.018 20.063 21.849 1.00 77.88 148 TYR A N 1
ATOM 1117 C CA . TYR A 1 148 ? -10.762 19.367 21.629 1.00 77.88 148 TYR A CA 1
ATOM 1118 C C . TYR A 1 148 ? -9.623 20.386 21.626 1.00 77.88 148 TYR A C 1
ATOM 1120 O O . TYR A 1 148 ? -9.763 21.496 21.107 1.00 77.88 148 TYR A O 1
ATOM 1128 N N . ASP A 1 149 ? -8.485 20.004 22.195 1.00 89.81 149 ASP A N 1
ATOM 1129 C CA . ASP A 1 149 ? -7.302 20.851 22.182 1.00 89.81 149 ASP A CA 1
ATOM 1130 C C . ASP A 1 149 ? -6.730 20.910 20.757 1.00 89.81 149 ASP A C 1
ATOM 1132 O O . ASP A 1 149 ? -6.174 19.939 20.232 1.00 89.81 149 ASP A O 1
ATOM 1136 N N . ILE A 1 150 ? -6.902 22.066 20.114 1.00 88.94 150 ILE A N 1
ATOM 1137 C CA . ILE A 1 150 ? -6.446 22.325 18.746 1.00 88.94 150 ILE A CA 1
ATOM 1138 C C . ILE A 1 150 ? -4.923 22.187 18.652 1.00 88.94 150 ILE A C 1
ATOM 1140 O O . ILE A 1 150 ? -4.424 21.673 17.650 1.00 88.94 150 ILE A O 1
ATOM 1144 N N . ILE A 1 151 ? -4.183 22.593 19.689 1.00 92.19 151 ILE A N 1
ATOM 1145 C CA . ILE A 1 151 ? -2.720 22.524 19.719 1.00 92.19 151 ILE A CA 1
ATOM 1146 C C . ILE A 1 151 ? -2.287 21.059 19.788 1.00 92.19 151 ILE A C 1
ATOM 1148 O O . ILE A 1 151 ? -1.449 20.631 18.993 1.00 92.19 151 ILE A O 1
ATOM 1152 N N . ALA A 1 152 ? -2.905 20.263 20.664 1.00 90.12 152 ALA A N 1
ATOM 1153 C CA . ALA A 1 152 ? -2.616 18.833 20.767 1.00 90.12 152 ALA A CA 1
ATOM 1154 C C . ALA A 1 152 ? -2.916 18.086 19.454 1.00 90.12 152 ALA A C 1
ATOM 1156 O O . ALA A 1 152 ? -2.112 17.267 18.997 1.00 90.12 152 ALA A O 1
ATOM 1157 N N . VAL A 1 153 ? -4.040 18.400 18.802 1.00 90.50 153 VAL A N 1
ATOM 1158 C CA . VAL A 1 153 ? -4.401 17.820 17.499 1.00 90.50 153 VAL A CA 1
ATOM 1159 C C . VAL A 1 153 ? -3.411 18.231 16.410 1.00 90.50 153 VAL A C 1
ATOM 1161 O O . VAL A 1 153 ? -3.000 17.388 15.611 1.00 90.50 153 VAL A O 1
ATOM 1164 N N . LEU A 1 154 ? -2.972 19.490 16.394 1.00 93.38 154 LEU A N 1
ATOM 1165 C CA . LEU A 1 154 ? -1.992 19.981 15.427 1.00 93.38 154 LEU A CA 1
ATOM 1166 C C . LEU A 1 154 ? -0.627 19.304 15.606 1.00 93.38 154 LEU A C 1
ATOM 1168 O O . LEU A 1 154 ? -0.038 18.862 14.619 1.00 93.38 154 LEU A O 1
ATOM 1172 N N . ILE A 1 155 ? -0.160 19.136 16.848 1.00 94.88 155 ILE A N 1
ATOM 1173 C CA . ILE A 1 155 ? 1.067 18.384 17.160 1.00 94.88 155 ILE A CA 1
ATOM 1174 C C . ILE A 1 155 ? 0.937 16.930 16.691 1.00 94.88 155 ILE A C 1
ATOM 1176 O O . ILE A 1 155 ? 1.856 16.395 16.066 1.00 94.88 155 ILE A O 1
ATOM 1180 N N . CYS A 1 156 ? -0.210 16.290 16.936 1.00 91.25 156 CYS A N 1
ATOM 1181 C CA . CYS A 1 156 ? -0.463 14.919 16.499 1.00 91.25 156 CYS A CA 1
ATOM 1182 C C . CYS A 1 156 ? -0.422 14.791 14.968 1.00 91.25 156 CYS A C 1
ATOM 1184 O O . CYS A 1 156 ? 0.255 13.905 14.436 1.00 91.25 156 CYS A O 1
ATOM 1186 N N . TYR A 1 157 ? -1.077 15.704 14.246 1.00 92.06 157 TYR A N 1
ATOM 1187 C CA . TYR A 1 157 ? -1.032 15.722 12.786 1.00 92.06 157 TYR A CA 1
ATOM 1188 C C . TYR A 1 157 ? 0.377 15.966 12.254 1.00 92.06 157 TYR A C 1
ATOM 1190 O O . TYR A 1 157 ? 0.801 15.265 11.336 1.00 92.06 157 TYR A O 1
ATOM 1198 N N . PHE A 1 158 ? 1.127 16.893 12.848 1.00 94.75 158 PHE A N 1
ATOM 1199 C CA . PHE A 1 158 ? 2.499 17.182 12.438 1.00 94.75 158 PHE A CA 1
ATOM 1200 C C . PHE A 1 158 ? 3.444 15.996 12.679 1.00 94.75 158 PHE A C 1
ATOM 1202 O O . PHE A 1 158 ? 4.242 15.638 11.808 1.00 94.75 158 PHE A O 1
ATOM 1209 N N . SER A 1 159 ? 3.314 15.327 13.828 1.00 94.38 159 SER A N 1
ATOM 1210 C CA . SER A 1 159 ? 4.054 14.100 14.138 1.00 94.38 159 SER A CA 1
ATOM 1211 C C . SER A 1 159 ? 3.743 13.003 13.119 1.00 94.38 159 SER A C 1
ATOM 1213 O O . SER A 1 159 ? 4.651 12.389 12.550 1.00 94.38 159 SER A O 1
ATOM 1215 N N . ARG A 1 160 ? 2.456 12.805 12.803 1.00 88.38 160 ARG A N 1
ATOM 1216 C CA . ARG A 1 160 ? 2.037 11.787 11.839 1.00 88.38 160 ARG A CA 1
ATOM 1217 C C . ARG A 1 160 ? 2.493 12.102 10.417 1.00 88.38 160 ARG A C 1
ATOM 1219 O O . ARG A 1 160 ? 2.902 11.188 9.702 1.00 88.38 160 ARG A O 1
ATOM 1226 N N . PHE A 1 161 ? 2.461 13.373 10.029 1.00 91.19 161 PHE A N 1
ATOM 1227 C CA . PHE A 1 161 ? 3.002 13.851 8.762 1.00 91.19 161 PHE A CA 1
ATOM 1228 C C . PHE A 1 161 ? 4.499 13.553 8.659 1.00 91.19 161 PHE A C 1
ATOM 1230 O O . PHE A 1 161 ? 4.927 12.920 7.698 1.00 91.19 161 PHE A O 1
ATOM 1237 N N . THR A 1 162 ? 5.277 13.916 9.682 1.00 94.62 162 THR A N 1
ATOM 1238 C CA . THR A 1 162 ? 6.726 13.670 9.730 1.00 94.62 162 THR A CA 1
ATOM 1239 C C . THR A 1 162 ? 7.046 12.180 9.620 1.00 94.62 162 THR A C 1
ATOM 1241 O O . THR A 1 162 ? 7.899 11.786 8.827 1.00 94.62 162 THR A O 1
ATOM 1244 N N . GLN A 1 163 ? 6.318 11.330 10.348 1.00 90.56 163 GLN A N 1
ATOM 1245 C CA . GLN A 1 163 ? 6.498 9.880 10.285 1.00 90.56 163 GLN A CA 1
ATOM 1246 C C . GLN A 1 163 ? 6.244 9.325 8.874 1.00 90.56 163 GLN A C 1
ATOM 1248 O O . GLN A 1 163 ? 7.051 8.551 8.360 1.00 90.56 163 GLN A O 1
ATOM 1253 N N . MET A 1 164 ? 5.139 9.723 8.235 1.00 88.12 164 MET A N 1
ATOM 1254 C CA . MET A 1 164 ? 4.803 9.273 6.878 1.00 88.12 164 MET A CA 1
ATOM 1255 C C . MET A 1 164 ? 5.779 9.820 5.835 1.00 88.12 164 MET A C 1
ATOM 1257 O O . MET A 1 164 ? 6.133 9.110 4.893 1.00 88.12 164 MET A O 1
ATOM 1261 N N . PHE A 1 165 ? 6.254 11.051 6.024 1.00 89.38 165 PHE A N 1
ATOM 1262 C CA . PHE A 1 165 ? 7.252 11.675 5.167 1.00 89.38 165 PHE A CA 1
ATOM 1263 C C . PHE A 1 165 ? 8.579 10.912 5.210 1.00 89.38 165 PHE A C 1
ATOM 1265 O O . PHE A 1 165 ? 9.094 10.536 4.159 1.00 89.38 165 PHE A O 1
ATOM 1272 N N . ILE A 1 166 ? 9.106 10.618 6.402 1.00 91.75 166 ILE A N 1
ATOM 1273 C CA . ILE A 1 166 ? 10.349 9.846 6.555 1.00 91.75 166 ILE A CA 1
ATOM 1274 C C . ILE A 1 166 ? 10.198 8.461 5.919 1.00 91.75 166 ILE A C 1
ATOM 1276 O O . ILE A 1 166 ? 11.047 8.063 5.124 1.00 91.75 166 ILE A O 1
ATOM 1280 N N . ASN A 1 167 ? 9.095 7.760 6.202 1.00 86.06 167 ASN A N 1
ATOM 1281 C CA . ASN A 1 167 ? 8.862 6.420 5.663 1.00 86.06 167 ASN A CA 1
ATOM 1282 C C . ASN A 1 167 ? 8.815 6.412 4.124 1.00 86.06 167 ASN A C 1
ATOM 1284 O O . ASN A 1 167 ? 9.471 5.593 3.489 1.00 86.06 167 ASN A O 1
ATOM 1288 N N . THR A 1 168 ? 8.111 7.377 3.525 1.00 86.50 168 THR A N 1
ATOM 1289 C CA . THR A 1 168 ? 8.005 7.499 2.061 1.00 86.50 168 THR A CA 1
ATOM 1290 C C . THR A 1 168 ? 9.357 7.806 1.413 1.00 86.50 168 THR A C 1
ATOM 1292 O O . THR A 1 168 ? 9.677 7.259 0.357 1.00 86.50 168 THR A O 1
ATOM 1295 N N . ASN A 1 169 ? 10.177 8.663 2.034 1.00 89.31 169 ASN A N 1
ATOM 1296 C CA . ASN A 1 169 ? 11.515 8.972 1.522 1.00 89.31 169 ASN A CA 1
ATOM 1297 C C . ASN A 1 169 ? 12.440 7.749 1.571 1.00 89.31 169 ASN A C 1
ATOM 1299 O O . ASN A 1 169 ? 13.132 7.476 0.590 1.00 89.31 169 ASN A O 1
ATOM 1303 N N . LEU A 1 170 ? 12.426 6.993 2.674 1.00 86.25 170 LEU A N 1
ATOM 1304 C CA . LEU A 1 170 ? 13.218 5.766 2.806 1.00 86.25 170 LEU A CA 1
ATOM 1305 C C . LEU A 1 170 ? 12.810 4.711 1.774 1.00 86.25 170 LEU A C 1
ATOM 1307 O O . LEU A 1 170 ? 13.675 4.119 1.133 1.00 86.25 170 LEU A O 1
ATOM 1311 N N . GLU A 1 171 ? 11.508 4.518 1.562 1.00 82.44 171 GLU A N 1
ATOM 1312 C CA . GLU A 1 171 ? 10.991 3.581 0.560 1.00 82.44 171 GLU A CA 1
ATOM 1313 C C . GLU A 1 171 ? 11.376 4.000 -0.869 1.00 82.44 171 GLU A C 1
ATOM 1315 O O . GLU A 1 171 ? 11.793 3.170 -1.676 1.00 82.44 171 GLU A O 1
ATOM 1320 N N . THR A 1 172 ? 11.317 5.301 -1.171 1.00 85.25 172 THR A N 1
ATOM 1321 C CA . THR A 1 172 ? 11.643 5.831 -2.505 1.00 85.25 172 THR A CA 1
ATOM 1322 C C . THR A 1 172 ? 13.135 5.709 -2.823 1.00 85.25 172 THR A C 1
ATOM 1324 O O . THR A 1 172 ? 13.506 5.293 -3.920 1.00 85.25 172 THR A O 1
ATOM 1327 N N . ILE A 1 173 ? 14.003 6.064 -1.872 1.00 88.44 173 ILE A N 1
ATOM 1328 C CA . ILE A 1 173 ? 15.459 6.085 -2.073 1.00 88.44 173 ILE A CA 1
ATOM 1329 C C . ILE A 1 173 ? 16.06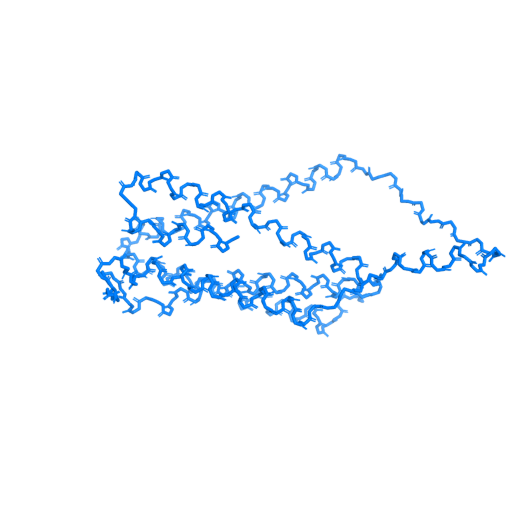4 4.685 -1.918 1.00 88.44 173 ILE A C 1
ATOM 1331 O O . ILE A 1 173 ? 17.105 4.411 -2.514 1.00 88.44 173 ILE A O 1
ATOM 1335 N N . GLY A 1 174 ? 15.416 3.782 -1.175 1.00 84.38 174 GLY A N 1
ATOM 1336 C CA . GLY A 1 174 ? 15.953 2.464 -0.834 1.00 84.38 174 GLY A CA 1
ATOM 1337 C C . GLY A 1 174 ? 16.434 1.661 -2.044 1.00 84.38 174 GLY A C 1
ATOM 1338 O O . GLY A 1 174 ? 17.554 1.158 -2.037 1.00 84.38 174 GLY A O 1
ATOM 1339 N N . SER A 1 175 ? 15.643 1.615 -3.119 1.00 83.50 175 SER A N 1
ATOM 1340 C CA . SER A 1 175 ? 16.010 0.880 -4.339 1.00 83.50 175 SER A CA 1
ATOM 1341 C C . SER A 1 175 ? 17.256 1.450 -5.034 1.00 83.50 175 SER A C 1
ATOM 1343 O O . SER A 1 175 ? 18.162 0.692 -5.387 1.00 83.50 175 SER A O 1
ATOM 1345 N N . ALA A 1 176 ? 17.336 2.777 -5.184 1.00 86.75 176 ALA A N 1
ATOM 1346 C CA . ALA A 1 176 ? 18.482 3.464 -5.778 1.00 86.75 176 ALA A CA 1
ATOM 1347 C C . ALA A 1 176 ? 19.730 3.346 -4.892 1.00 86.75 176 ALA A C 1
ATOM 1349 O O . ALA A 1 176 ? 20.828 3.103 -5.387 1.00 86.75 176 ALA A O 1
ATOM 1350 N N . PHE A 1 177 ? 19.558 3.451 -3.574 1.00 86.94 177 PHE A N 1
ATOM 1351 C CA . PHE A 1 177 ? 20.632 3.282 -2.602 1.00 86.94 177 PHE A CA 1
ATOM 1352 C C . PHE A 1 177 ? 21.226 1.870 -2.655 1.00 86.94 177 PHE A C 1
ATOM 1354 O O . PHE A 1 177 ? 22.446 1.725 -2.707 1.00 86.94 177 PHE A O 1
ATOM 1361 N N . SER A 1 178 ? 20.390 0.829 -2.721 1.00 84.44 178 SER A N 1
ATOM 1362 C CA . SER A 1 178 ? 20.851 -0.557 -2.856 1.00 84.44 178 SER A CA 1
ATOM 1363 C C . SER A 1 178 ? 21.590 -0.811 -4.172 1.00 84.44 178 SER A C 1
ATOM 1365 O O . SER A 1 178 ? 22.590 -1.528 -4.173 1.00 84.44 178 SER A O 1
ATOM 1367 N N . MET A 1 179 ? 21.150 -0.204 -5.280 1.00 86.38 179 MET A N 1
ATOM 1368 C CA . MET A 1 179 ? 21.868 -0.295 -6.558 1.00 86.38 179 MET A CA 1
ATOM 1369 C C . MET A 1 179 ? 23.234 0.401 -6.490 1.00 86.38 179 MET A C 1
ATOM 1371 O O . MET A 1 179 ? 24.222 -0.174 -6.933 1.00 86.38 179 MET A O 1
ATOM 1375 N N . LEU A 1 180 ? 23.312 1.596 -5.892 1.00 89.44 180 LEU A N 1
ATOM 1376 C CA . LEU A 1 180 ? 24.548 2.384 -5.819 1.00 89.44 180 LEU A CA 1
ATOM 1377 C C . LEU A 1 180 ? 25.579 1.817 -4.834 1.00 89.44 180 LEU A C 1
ATOM 1379 O O . LEU A 1 180 ? 26.760 1.763 -5.159 1.00 89.44 180 LEU A O 1
ATOM 1383 N N . MET A 1 181 ? 25.160 1.403 -3.636 1.00 89.62 181 MET A N 1
ATOM 1384 C CA . MET A 1 181 ? 26.083 0.947 -2.587 1.00 89.62 181 MET A CA 1
ATOM 1385 C C . MET A 1 181 ? 26.595 -0.477 -2.812 1.00 89.62 181 MET A C 1
ATOM 1387 O O . MET A 1 181 ? 27.753 -0.762 -2.524 1.00 89.62 181 MET A O 1
ATOM 1391 N N . PHE A 1 182 ? 25.743 -1.375 -3.318 1.00 86.50 182 PHE A N 1
ATOM 1392 C CA . PHE A 1 182 ? 26.080 -2.796 -3.475 1.00 86.50 182 PHE A CA 1
ATOM 1393 C C . PHE A 1 182 ? 26.310 -3.216 -4.930 1.00 86.50 182 PHE A C 1
ATOM 1395 O O . PHE A 1 182 ? 26.523 -4.399 -5.198 1.00 86.50 182 PHE A O 1
ATOM 1402 N N . ASN A 1 183 ? 26.254 -2.266 -5.873 1.00 87.31 183 ASN A N 1
ATOM 1403 C CA . ASN A 1 183 ? 26.324 -2.520 -7.315 1.00 87.31 183 ASN A CA 1
ATOM 1404 C C . ASN A 1 183 ? 25.336 -3.620 -7.760 1.00 87.31 183 ASN A C 1
ATOM 1406 O O . ASN A 1 183 ? 25.652 -4.514 -8.551 1.00 87.31 183 ASN A O 1
ATOM 1410 N N . PHE A 1 184 ? 24.138 -3.615 -7.168 1.00 83.25 184 PHE A N 1
ATOM 1411 C CA . PHE A 1 184 ? 23.101 -4.591 -7.477 1.00 83.25 184 PHE A CA 1
ATOM 1412 C C . PHE A 1 184 ? 22.415 -4.259 -8.803 1.00 83.25 184 PHE A C 1
ATOM 1414 O O . PHE A 1 184 ? 22.072 -3.114 -9.074 1.00 83.25 184 PHE A O 1
ATOM 1421 N N . SER A 1 185 ? 22.145 -5.298 -9.600 1.00 84.31 185 SER A N 1
ATOM 1422 C CA . SER A 1 185 ? 21.234 -5.208 -10.746 1.00 84.31 185 SER A CA 1
ATOM 1423 C C . SER A 1 185 ? 19.813 -4.871 -10.277 1.00 84.31 185 SER A C 1
ATOM 1425 O O . SER A 1 185 ? 19.425 -5.241 -9.165 1.00 84.31 185 SER A O 1
ATOM 1427 N N . GLU A 1 186 ? 19.024 -4.224 -11.137 1.00 79.94 186 GLU A N 1
ATOM 1428 C CA . GLU A 1 186 ? 17.647 -3.797 -10.859 1.00 79.94 186 GLU A CA 1
ATOM 1429 C C . GLU A 1 186 ? 16.797 -4.928 -10.265 1.00 79.94 186 GLU A C 1
ATOM 1431 O O . GLU A 1 186 ? 16.166 -4.754 -9.223 1.00 79.94 186 GLU A O 1
ATOM 1436 N N . ALA A 1 187 ? 16.883 -6.127 -10.849 1.00 80.00 187 ALA A N 1
ATOM 1437 C CA . ALA A 1 187 ? 16.176 -7.304 -10.354 1.00 80.00 187 ALA A CA 1
ATOM 1438 C C . ALA A 1 187 ? 16.617 -7.701 -8.935 1.00 80.00 187 ALA A C 1
ATOM 1440 O O . ALA A 1 187 ? 15.773 -7.970 -8.088 1.00 80.00 187 ALA A O 1
ATOM 1441 N N . LYS A 1 188 ? 17.927 -7.692 -8.640 1.00 82.56 188 LYS A N 1
ATOM 1442 C CA . LYS A 1 188 ? 18.452 -8.052 -7.308 1.00 82.56 188 LYS A CA 1
ATOM 1443 C C . LYS A 1 188 ? 18.064 -7.031 -6.238 1.00 82.56 188 LYS A C 1
ATOM 1445 O O . LYS A 1 188 ? 17.746 -7.430 -5.120 1.00 82.56 188 LYS A O 1
ATOM 1450 N N . SER A 1 189 ? 18.070 -5.743 -6.585 1.00 83.19 189 SER A N 1
ATOM 1451 C CA . SER A 1 189 ? 17.634 -4.667 -5.689 1.00 83.19 189 SER A CA 1
ATOM 1452 C C . SER A 1 189 ? 16.161 -4.848 -5.307 1.00 83.19 189 SER A C 1
ATOM 1454 O O . SER A 1 189 ? 15.831 -4.914 -4.124 1.00 83.19 189 SER A O 1
ATOM 1456 N N . VAL A 1 190 ? 15.292 -5.079 -6.301 1.00 80.44 190 VAL A N 1
ATOM 1457 C CA . VAL A 1 190 ? 13.861 -5.336 -6.073 1.00 80.44 190 VAL A CA 1
ATOM 1458 C C . VAL A 1 190 ? 13.642 -6.595 -5.231 1.00 80.44 190 VAL A C 1
ATOM 1460 O O . VAL A 1 190 ? 12.811 -6.564 -4.322 1.00 80.44 190 VAL A O 1
ATOM 1463 N N . THR A 1 191 ? 14.398 -7.677 -5.458 1.00 82.19 191 THR A N 1
ATOM 1464 C CA . THR A 1 191 ? 14.280 -8.895 -4.640 1.00 82.19 191 THR A CA 1
ATOM 1465 C C . THR A 1 191 ? 14.591 -8.629 -3.174 1.00 82.19 191 THR A C 1
ATOM 1467 O O . THR A 1 191 ? 13.840 -9.054 -2.298 1.00 82.19 191 THR A O 1
ATOM 1470 N N . PHE A 1 192 ? 15.685 -7.917 -2.899 1.00 83.75 192 PHE A N 1
ATOM 1471 C CA . PHE A 1 192 ? 16.123 -7.655 -1.533 1.00 83.75 192 PHE A CA 1
ATOM 1472 C C . PHE A 1 192 ? 15.144 -6.744 -0.787 1.00 83.75 192 PHE A C 1
ATOM 1474 O O . PHE A 1 192 ? 14.732 -7.067 0.328 1.00 83.75 192 PHE A O 1
ATOM 1481 N N . THR A 1 193 ? 14.705 -5.654 -1.421 1.00 82.69 193 THR A N 1
ATOM 1482 C CA . THR A 1 193 ? 13.702 -4.748 -0.844 1.00 82.69 193 THR A CA 1
ATOM 1483 C C . THR A 1 193 ? 12.392 -5.481 -0.567 1.00 82.69 193 THR A C 1
ATOM 1485 O O . THR A 1 193 ? 11.841 -5.375 0.527 1.00 82.69 193 THR A O 1
ATOM 1488 N N . SER A 1 194 ? 11.923 -6.295 -1.514 1.00 82.75 194 SER A N 1
ATOM 1489 C CA . SER A 1 194 ? 10.668 -7.035 -1.363 1.00 82.75 194 SER A CA 1
ATOM 1490 C C . SER A 1 194 ? 10.753 -8.124 -0.290 1.00 82.75 194 SER A C 1
ATOM 1492 O O . SER A 1 194 ? 9.800 -8.315 0.464 1.00 82.75 194 SER A O 1
ATOM 1494 N N . ALA A 1 195 ? 11.895 -8.808 -0.165 1.00 85.56 195 ALA A N 1
ATOM 1495 C CA . ALA A 1 195 ? 12.134 -9.782 0.898 1.00 85.56 195 ALA A CA 1
ATOM 1496 C C . ALA A 1 195 ? 12.152 -9.116 2.284 1.00 85.56 195 ALA A C 1
ATOM 1498 O O . ALA A 1 195 ? 11.498 -9.601 3.207 1.00 85.56 195 ALA A O 1
ATOM 1499 N N . ALA A 1 196 ? 12.831 -7.972 2.420 1.00 84.94 196 ALA A N 1
ATOM 1500 C CA . ALA A 1 196 ? 12.846 -7.199 3.660 1.00 84.94 196 ALA A CA 1
ATOM 1501 C C . ALA A 1 196 ? 11.432 -6.739 4.056 1.00 84.94 196 ALA A C 1
ATOM 1503 O O . ALA A 1 196 ? 11.026 -6.902 5.209 1.00 84.94 196 ALA A O 1
ATOM 1504 N N . GLN A 1 197 ? 10.647 -6.244 3.095 1.00 83.94 197 GLN A N 1
ATOM 1505 C CA . GLN A 1 197 ? 9.260 -5.832 3.329 1.00 83.94 197 GLN A CA 1
ATOM 1506 C C . GLN A 1 197 ? 8.360 -7.018 3.703 1.00 83.94 197 GLN A C 1
ATOM 1508 O O . GLN A 1 197 ? 7.483 -6.881 4.558 1.00 83.94 197 GLN A O 1
ATOM 1513 N N . GLY A 1 198 ? 8.618 -8.195 3.126 1.00 84.69 198 GLY A N 1
ATOM 1514 C CA . GLY A 1 198 ? 7.980 -9.454 3.505 1.00 84.69 198 GLY A CA 1
ATOM 1515 C C . GLY A 1 198 ? 8.228 -9.811 4.972 1.00 84.69 198 GLY A C 1
ATOM 1516 O O . GLY A 1 198 ? 7.274 -10.066 5.706 1.00 84.69 198 GLY A O 1
ATOM 1517 N N . CYS A 1 199 ? 9.481 -9.741 5.435 1.00 86.31 199 CYS A N 1
ATOM 1518 C CA . CYS A 1 199 ? 9.824 -9.958 6.845 1.00 86.31 199 CYS A CA 1
ATOM 1519 C C . CYS A 1 199 ? 9.085 -8.979 7.766 1.00 86.31 199 CYS A C 1
ATOM 1521 O O . CYS A 1 199 ? 8.449 -9.403 8.733 1.00 86.31 199 CYS A O 1
ATOM 1523 N N . VAL A 1 200 ? 9.111 -7.680 7.445 1.00 85.44 200 VAL A N 1
ATOM 1524 C CA . VAL A 1 200 ? 8.394 -6.642 8.209 1.00 85.44 200 VAL A CA 1
ATOM 1525 C C . VAL A 1 200 ? 6.901 -6.956 8.298 1.00 85.44 200 VAL A C 1
ATOM 1527 O O . VAL A 1 200 ? 6.289 -6.785 9.354 1.00 85.44 200 VAL A O 1
ATOM 1530 N N . GLY A 1 201 ? 6.301 -7.457 7.225 1.00 84.31 201 GLY A N 1
ATOM 1531 C CA . GLY A 1 201 ? 4.896 -7.826 7.242 1.00 84.31 201 GLY A CA 1
ATOM 1532 C C . GLY A 1 201 ? 4.557 -9.074 8.033 1.00 84.31 201 GLY A C 1
ATOM 1533 O O . GLY A 1 201 ? 3.512 -9.094 8.678 1.00 84.31 201 GLY A O 1
ATOM 1534 N N . ILE A 1 202 ? 5.434 -10.080 8.057 1.00 86.50 202 ILE A N 1
ATOM 1535 C CA . ILE A 1 202 ? 5.269 -11.247 8.939 1.00 86.50 202 ILE A CA 1
ATOM 1536 C C . ILE A 1 202 ? 5.262 -10.785 10.398 1.00 86.50 202 ILE A C 1
ATOM 1538 O O . ILE A 1 202 ? 4.358 -11.151 11.149 1.00 86.50 202 ILE A O 1
ATOM 1542 N N . PHE A 1 203 ? 6.208 -9.921 10.783 1.00 88.12 203 PHE A N 1
ATOM 1543 C CA . PHE A 1 203 ? 6.228 -9.323 12.121 1.00 88.12 203 PHE A CA 1
ATOM 1544 C C . PHE A 1 203 ? 4.961 -8.514 12.402 1.00 88.12 203 PHE A C 1
ATOM 1546 O O . PHE A 1 203 ? 4.351 -8.661 13.458 1.00 88.12 203 PHE A O 1
ATOM 1553 N N . THR A 1 204 ? 4.520 -7.704 11.441 1.00 84.75 204 THR A N 1
ATOM 1554 C CA . THR A 1 204 ? 3.320 -6.875 11.590 1.00 84.75 204 THR A CA 1
ATOM 1555 C C . THR A 1 204 ? 2.063 -7.729 11.767 1.00 84.75 204 THR A C 1
ATOM 1557 O O . THR A 1 204 ? 1.255 -7.470 12.660 1.00 84.75 204 THR A O 1
ATOM 1560 N N . PHE A 1 205 ? 1.913 -8.787 10.969 1.00 83.88 205 PHE A N 1
ATOM 1561 C CA . PHE A 1 205 ? 0.807 -9.731 11.089 1.00 83.88 205 PHE A CA 1
ATOM 1562 C C . PHE A 1 205 ? 0.839 -10.472 12.426 1.00 83.88 205 PHE A C 1
ATOM 1564 O O . PHE A 1 205 ? -0.196 -10.579 13.080 1.00 83.88 205 PHE A O 1
ATOM 1571 N N . ALA A 1 206 ? 2.015 -10.921 12.874 1.00 86.75 206 ALA A N 1
ATOM 1572 C CA . ALA A 1 206 ? 2.176 -11.564 14.174 1.00 86.75 206 ALA A CA 1
ATOM 1573 C C . ALA A 1 206 ? 1.751 -10.638 15.324 1.00 86.75 206 ALA A C 1
ATOM 1575 O O . ALA A 1 206 ? 1.010 -11.068 16.208 1.00 86.75 206 ALA A O 1
ATOM 1576 N N . THR A 1 207 ? 2.137 -9.359 15.282 1.00 84.69 207 THR A N 1
ATOM 1577 C CA . THR A 1 207 ? 1.737 -8.369 16.291 1.00 84.69 207 THR A CA 1
ATOM 1578 C C . THR A 1 207 ? 0.229 -8.125 16.289 1.00 84.69 207 THR A C 1
ATOM 1580 O O . THR A 1 207 ? -0.387 -8.144 17.354 1.00 84.69 207 THR A O 1
ATOM 1583 N N . TYR A 1 208 ? -0.401 -7.946 15.122 1.00 81.88 208 TYR A N 1
ATOM 1584 C CA . TYR A 1 208 ? -1.859 -7.771 15.055 1.00 81.88 208 TYR A CA 1
ATOM 1585 C C . TYR A 1 208 ? -2.618 -9.028 15.482 1.00 81.88 208 TYR A C 1
ATOM 1587 O O . TYR A 1 208 ? -3.626 -8.931 16.180 1.00 81.88 208 TYR A O 1
ATOM 1595 N N . PHE A 1 209 ? -2.129 -10.208 15.108 1.00 83.31 209 PHE A N 1
ATOM 1596 C CA . PHE A 1 209 ? -2.717 -11.475 15.521 1.00 83.31 209 PHE A CA 1
ATOM 1597 C C . PHE A 1 209 ? -2.621 -11.669 17.038 1.00 83.31 209 PHE A C 1
ATOM 1599 O O . PHE A 1 209 ? -3.613 -12.026 17.675 1.00 83.31 209 PHE A O 1
ATOM 1606 N N . ALA A 1 210 ? -1.461 -11.372 17.632 1.00 85.31 210 ALA A N 1
ATOM 1607 C CA . ALA A 1 210 ? -1.280 -11.382 19.078 1.00 85.31 210 ALA A CA 1
ATOM 1608 C C . ALA A 1 210 ? -2.233 -10.389 19.759 1.00 85.31 210 ALA A C 1
ATOM 1610 O O . ALA A 1 210 ? -2.944 -10.770 20.685 1.00 85.31 210 ALA A O 1
ATOM 1611 N N . TYR A 1 211 ? -2.328 -9.157 19.255 1.00 81.25 211 TYR A N 1
ATOM 1612 C CA . TYR A 1 211 ? -3.233 -8.143 19.797 1.00 81.25 211 TYR A CA 1
ATOM 1613 C C . TYR A 1 211 ? -4.705 -8.594 19.785 1.00 81.25 211 TYR A C 1
ATOM 1615 O O . TYR A 1 211 ? -5.410 -8.439 20.779 1.00 81.25 211 TYR A O 1
ATOM 1623 N N . ILE A 1 212 ? -5.167 -9.211 18.691 1.00 76.44 212 ILE A N 1
ATOM 1624 C CA . ILE A 1 212 ? -6.551 -9.696 18.559 1.00 76.44 212 ILE A CA 1
ATOM 1625 C C . ILE A 1 212 ? -6.826 -10.901 19.472 1.00 76.44 212 ILE A C 1
ATOM 1627 O O . ILE A 1 212 ? -7.928 -11.013 20.017 1.00 76.44 212 ILE A O 1
ATOM 1631 N N . LYS A 1 213 ? -5.856 -11.814 19.618 1.00 78.06 213 LYS A N 1
ATOM 1632 C CA . LYS A 1 213 ? -6.015 -13.063 20.379 1.00 78.06 213 LYS A CA 1
ATOM 1633 C C . LYS A 1 213 ? -5.886 -12.859 21.888 1.00 78.06 213 LYS A C 1
ATOM 1635 O O . LYS A 1 213 ? -6.611 -13.506 22.637 1.00 78.06 213 LYS A O 1
ATOM 1640 N N . PHE A 1 214 ? -4.972 -11.997 22.327 1.00 78.00 214 PHE A N 1
ATOM 1641 C CA . PHE A 1 214 ? -4.717 -11.759 23.749 1.00 78.00 214 PHE A CA 1
ATOM 1642 C C . PHE A 1 214 ? -5.630 -10.699 24.372 1.00 78.00 214 PHE A C 1
ATOM 1644 O O . PHE A 1 214 ? -5.519 -10.488 25.573 1.00 78.00 214 PHE A O 1
ATOM 1651 N N . ASP A 1 215 ? -6.527 -10.084 23.583 1.00 64.25 215 ASP A N 1
ATOM 1652 C CA . ASP A 1 215 ? -7.512 -9.079 24.014 1.00 64.25 215 ASP A CA 1
ATOM 1653 C C . ASP A 1 215 ? -6.904 -8.136 25.060 1.00 64.25 215 ASP A C 1
ATOM 1655 O O . ASP A 1 215 ? -7.277 -8.158 26.234 1.00 64.25 215 ASP A O 1
ATOM 1659 N N . LEU A 1 216 ? -5.884 -7.375 24.629 1.00 58.16 216 LEU A N 1
ATOM 1660 C CA . LEU A 1 216 ? -5.029 -6.503 25.454 1.00 58.16 216 LEU A CA 1
ATOM 1661 C C . LEU A 1 216 ? -5.791 -5.268 26.001 1.00 58.16 216 LEU A C 1
ATOM 1663 O O . LEU A 1 216 ? -5.318 -4.137 25.954 1.00 58.16 216 LEU A O 1
ATOM 1667 N N . LYS A 1 217 ? -7.018 -5.496 26.465 1.00 53.88 217 LYS A N 1
ATOM 1668 C CA . LYS A 1 217 ? -7.920 -4.586 27.168 1.00 53.88 217 LYS A CA 1
ATOM 1669 C C . LYS A 1 217 ? -7.893 -4.784 28.685 1.00 53.88 217 LYS A C 1
ATOM 1671 O O . LYS A 1 217 ? -8.641 -4.099 29.380 1.00 53.88 217 LYS A O 1
ATOM 1676 N N . LYS A 1 218 ? -7.105 -5.739 29.185 1.00 38.44 218 LYS A N 1
ATOM 1677 C CA . LYS A 1 218 ? -6.955 -6.012 30.616 1.00 38.44 218 LYS A CA 1
ATOM 1678 C C . LYS A 1 218 ? -5.666 -5.431 31.166 1.00 38.44 218 LYS A C 1
ATOM 1680 O O . LYS A 1 218 ? -4.615 -5.678 30.539 1.00 38.44 218 LYS A O 1
#

Foldseek 3Di:
DLVLLVLVQCLLQDPPPSVVSNVVSVVVVVVVVCVLVVCLVQLCQQDDPVCSVVSNLVSVLVVLLVQLVLLVVLLVQLVQAPPGDDPDPRGTDHSVSVSSVVVNVVVVVVVVCCVPVDDRGGDPPVCCVVVVVPDPDDDDDDPPPPDDDPVVVVVVVVVVVVVVVVVVVCLVCQLVCCCVPVVDDSSRSSVVSSVVSNVVSVVVNVVSVCCNVVVPPD